Protein AF-A0A8J2EN48-F1 (afdb_monomer)

Structure (mmCIF, N/CA/C/O backbone):
data_AF-A0A8J2EN48-F1
#
_entry.id   AF-A0A8J2EN48-F1
#
loop_
_atom_site.group_PDB
_atom_site.id
_atom_site.type_symbol
_atom_site.label_atom_id
_atom_site.label_alt_id
_atom_site.label_comp_id
_atom_site.label_asym_id
_atom_site.label_entity_id
_atom_site.label_seq_id
_atom_site.pdbx_PDB_ins_code
_atom_site.Cartn_x
_atom_site.Cartn_y
_atom_site.Cartn_z
_atom_site.occupancy
_atom_site.B_iso_or_equiv
_atom_site.auth_seq_id
_atom_site.auth_comp_id
_atom_site.auth_asym_id
_atom_site.auth_atom_id
_atom_site.pdbx_PDB_model_num
ATOM 1 N N . MET A 1 1 ? -4.207 -10.973 44.502 1.00 36.94 1 MET A N 1
ATOM 2 C CA . MET A 1 1 ? -5.127 -11.522 43.480 1.00 36.94 1 MET A CA 1
ATOM 3 C C . MET A 1 1 ? -5.704 -10.345 42.703 1.00 36.94 1 MET A C 1
ATOM 5 O O . MET A 1 1 ? -6.829 -9.938 42.964 1.00 36.94 1 MET A O 1
ATOM 9 N N . GLU A 1 2 ? -4.915 -9.753 41.811 1.00 39.78 2 GLU A N 1
ATOM 10 C CA . GLU A 1 2 ? -5.383 -8.701 40.901 1.00 39.78 2 GLU A CA 1
ATOM 11 C C . GLU A 1 2 ? -6.001 -9.361 39.672 1.00 39.78 2 GLU A C 1
ATOM 13 O O . GLU A 1 2 ? -5.416 -10.272 39.086 1.00 39.78 2 GLU A O 1
ATOM 18 N N . LYS A 1 3 ? -7.229 -8.966 39.335 1.00 47.97 3 LYS A N 1
ATOM 19 C CA . LYS A 1 3 ? -7.925 -9.429 38.137 1.00 47.97 3 LYS A CA 1
ATOM 20 C C . LYS A 1 3 ? -7.952 -8.276 37.146 1.00 47.97 3 LYS A C 1
ATOM 22 O O . LYS A 1 3 ? -8.551 -7.247 37.437 1.00 47.97 3 LYS A O 1
ATOM 27 N N . ASP A 1 4 ? -7.329 -8.493 35.994 1.00 52.00 4 ASP A N 1
ATOM 28 C CA . ASP A 1 4 ? -7.461 -7.676 34.790 1.00 52.00 4 ASP A CA 1
ATOM 29 C C . ASP A 1 4 ? -8.940 -7.512 34.413 1.00 52.00 4 ASP A C 1
ATOM 31 O O . ASP A 1 4 ? -9.641 -8.497 34.153 1.00 52.00 4 ASP A O 1
ATOM 35 N N . VAL A 1 5 ? -9.424 -6.269 34.356 1.00 43.41 5 VAL A N 1
ATOM 36 C CA . VAL A 1 5 ? -10.780 -5.941 33.887 1.00 43.41 5 VAL A CA 1
ATOM 37 C C . VAL A 1 5 ? -10.705 -4.935 32.741 1.00 43.41 5 VAL A C 1
ATOM 39 O O . VAL A 1 5 ? -11.130 -3.790 32.848 1.00 43.41 5 VAL A O 1
ATOM 42 N N . GLY A 1 6 ? -10.192 -5.373 31.593 1.00 44.31 6 GLY A N 1
ATOM 43 C CA . GLY A 1 6 ? -10.392 -4.655 30.336 1.00 44.31 6 GLY A CA 1
ATOM 44 C C . GLY A 1 6 ? -11.801 -4.920 29.804 1.00 44.31 6 GLY A C 1
ATOM 45 O O . GLY A 1 6 ? -12.045 -5.979 29.222 1.00 44.31 6 GLY A O 1
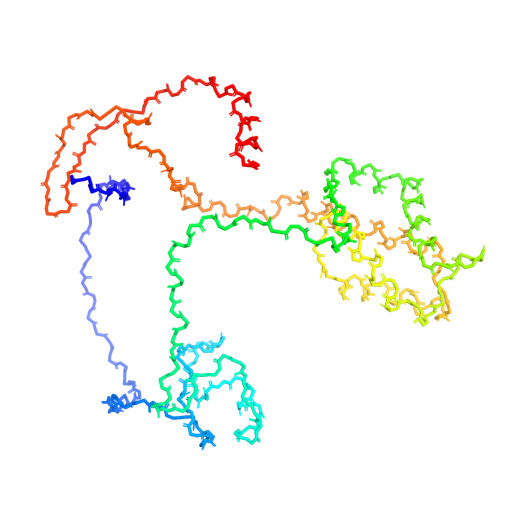ATOM 46 N N . ARG A 1 7 ? -12.758 -3.995 29.989 1.00 50.09 7 ARG A N 1
ATOM 47 C CA . ARG A 1 7 ? -14.089 -4.130 29.369 1.00 50.09 7 ARG A CA 1
ATOM 48 C C . ARG A 1 7 ? -14.697 -2.834 28.834 1.00 50.09 7 ARG A C 1
ATOM 50 O O . ARG A 1 7 ? -14.539 -1.744 29.362 1.00 50.09 7 ARG A O 1
ATOM 57 N N . LEU A 1 8 ? -15.404 -3.060 27.732 1.00 46.19 8 LEU A N 1
ATOM 58 C CA . LEU A 1 8 ? -15.993 -2.156 26.753 1.00 46.19 8 LEU A CA 1
ATOM 59 C C . LEU A 1 8 ? -16.971 -1.131 27.364 1.00 46.19 8 LEU A C 1
ATOM 61 O O . LEU A 1 8 ? -17.988 -1.515 27.941 1.00 46.19 8 LEU A O 1
ATOM 65 N N . ILE A 1 9 ? -16.720 0.164 27.148 1.00 45.28 9 ILE A N 1
ATOM 66 C CA . ILE A 1 9 ? -17.675 1.242 27.449 1.00 45.28 9 ILE A CA 1
ATOM 67 C C . ILE A 1 9 ? -18.751 1.254 26.354 1.00 45.28 9 ILE A C 1
ATOM 69 O O . ILE A 1 9 ? -18.452 1.498 25.184 1.00 45.28 9 ILE A O 1
ATOM 73 N N . ARG A 1 10 ? -20.014 1.003 26.717 1.00 39.19 10 ARG A N 1
ATOM 74 C CA . ARG A 1 10 ? -21.173 1.247 25.842 1.00 39.19 10 ARG A CA 1
ATOM 75 C C . ARG A 1 10 ? -21.902 2.505 26.303 1.00 39.19 10 ARG A C 1
ATOM 77 O O . ARG A 1 10 ? -22.240 2.619 27.478 1.00 39.19 10 ARG A O 1
ATOM 84 N N . ARG A 1 11 ? -22.176 3.421 25.369 1.00 37.78 11 ARG A N 1
ATOM 85 C CA . ARG A 1 11 ? -23.201 4.457 25.560 1.00 37.78 11 ARG A CA 1
ATOM 86 C C . ARG A 1 11 ? -24.566 3.779 25.605 1.00 37.78 11 ARG A C 1
ATOM 88 O O . ARG A 1 11 ? -24.865 2.941 24.758 1.00 37.78 11 ARG A O 1
ATOM 95 N N . VAL A 1 12 ? -25.358 4.137 26.607 1.00 37.94 12 VAL A N 1
ATOM 96 C CA . VAL A 1 12 ? -26.766 3.764 26.711 1.00 37.94 12 VAL A CA 1
ATOM 97 C C . VAL A 1 12 ? -27.557 4.872 26.027 1.00 37.94 12 VAL A C 1
ATOM 99 O O . VAL A 1 12 ? -27.676 5.962 26.579 1.00 37.94 12 VAL A O 1
ATOM 102 N N . ASP A 1 13 ? -28.046 4.606 24.818 1.00 37.84 13 ASP A N 1
ATOM 103 C CA . ASP A 1 13 ? -29.071 5.430 24.183 1.00 37.84 13 ASP A CA 1
ATOM 104 C C . ASP A 1 13 ? -30.442 4.883 24.606 1.00 37.84 13 ASP A C 1
ATOM 106 O O . ASP A 1 13 ? -30.792 3.731 24.342 1.00 37.84 13 ASP A O 1
ATOM 110 N N . SER A 1 14 ? -31.197 5.710 25.323 1.00 42.88 14 SER A N 1
ATOM 111 C CA . SER A 1 14 ? -32.552 5.422 25.788 1.00 42.88 14 SER A CA 1
ATOM 112 C C . SER A 1 14 ? -33.548 5.670 24.653 1.00 42.88 14 SER A C 1
ATOM 114 O O . SER A 1 14 ? -33.832 6.817 24.322 1.00 42.88 14 SER A O 1
ATOM 116 N N . GLY A 1 15 ? -34.096 4.608 24.063 1.00 39.56 15 GLY A N 1
ATOM 117 C CA . GLY A 1 15 ? -35.129 4.717 23.030 1.00 39.56 15 GLY A CA 1
ATOM 118 C C . GLY A 1 15 ? -35.814 3.383 22.760 1.00 39.56 15 GLY A C 1
ATOM 119 O O . GLY A 1 15 ? -35.436 2.662 21.842 1.00 39.56 15 GLY A O 1
ATOM 120 N N . GLY A 1 16 ? -36.793 3.038 23.598 1.00 41.91 16 GLY A N 1
ATOM 121 C CA . GLY A 1 16 ? -37.621 1.845 23.453 1.00 41.91 16 GLY A CA 1
ATOM 122 C C . GLY A 1 16 ? -38.721 2.018 22.404 1.00 41.91 16 GLY A C 1
ATOM 123 O O . GLY A 1 16 ? -39.417 3.030 22.382 1.00 41.91 16 GLY A O 1
ATOM 124 N N . GLY A 1 17 ? -38.905 0.988 21.581 1.00 43.97 17 GLY A N 1
ATOM 125 C CA . GLY A 1 17 ? -40.070 0.797 20.722 1.00 43.97 17 GLY A CA 1
ATOM 126 C C . GLY A 1 17 ? -40.376 -0.704 20.594 1.00 43.97 17 GLY A C 1
ATOM 127 O O . GLY A 1 17 ? -39.436 -1.485 20.431 1.00 43.97 17 GLY A O 1
ATOM 128 N N . PRO A 1 18 ? -41.644 -1.140 20.699 1.00 55.06 18 PRO A N 1
ATOM 129 C CA . PRO A 1 18 ? -42.022 -2.544 20.575 1.00 55.06 18 PRO A CA 1
ATOM 130 C C . PRO A 1 18 ? -42.210 -2.923 19.098 1.00 55.06 18 PRO A C 1
ATOM 132 O O . PRO A 1 18 ? -43.047 -2.345 18.410 1.00 55.06 18 PRO A O 1
ATOM 135 N N . PHE A 1 19 ? -41.460 -3.916 18.613 1.00 41.44 19 PHE A N 1
ATOM 136 C CA . PHE A 1 19 ? -41.696 -4.540 17.307 1.00 41.44 19 PHE A CA 1
ATOM 137 C C . PHE A 1 19 ? -42.272 -5.947 17.494 1.00 41.44 19 PHE A C 1
ATOM 139 O O . PHE A 1 19 ? -41.670 -6.801 18.144 1.00 41.44 19 PHE A O 1
ATOM 146 N N . ALA A 1 20 ? -43.456 -6.159 16.923 1.00 51.38 20 ALA A N 1
ATOM 147 C CA . ALA A 1 20 ? -44.125 -7.449 16.817 1.00 51.38 20 ALA A CA 1
ATOM 148 C C . ALA A 1 20 ? -43.417 -8.366 15.793 1.00 51.38 20 ALA A C 1
ATOM 150 O O . ALA A 1 20 ? -42.841 -7.862 14.825 1.00 51.38 20 ALA A O 1
ATOM 151 N N . PRO A 1 21 ? -43.471 -9.702 15.954 1.00 50.19 21 PRO A N 1
ATOM 152 C CA . PRO A 1 21 ? -42.902 -10.631 14.982 1.00 50.19 21 PRO A CA 1
ATOM 153 C C . PRO A 1 21 ? -43.862 -10.869 13.799 1.00 50.19 21 PRO A C 1
ATOM 155 O O . PRO A 1 21 ? -45.042 -11.140 14.028 1.00 50.19 21 PRO A O 1
ATOM 158 N N . PRO A 1 22 ? -43.392 -10.848 12.537 1.00 52.31 22 PRO A N 1
ATOM 159 C CA . PRO A 1 22 ? -44.163 -11.376 11.422 1.00 52.31 22 PRO A CA 1
ATOM 160 C C . PRO A 1 22 ? -44.021 -12.900 11.341 1.00 52.31 22 PRO A C 1
ATOM 162 O O . PRO A 1 22 ? -42.927 -13.466 11.376 1.00 52.31 22 PRO A O 1
ATOM 165 N N . SER A 1 23 ? -45.167 -13.560 11.224 1.00 48.28 23 SER A N 1
ATOM 166 C CA . SER A 1 23 ? -45.302 -14.986 10.961 1.00 48.28 23 SER A CA 1
ATOM 167 C C . SER A 1 23 ? -45.034 -15.318 9.488 1.00 48.28 23 SER A C 1
ATOM 169 O O . SER A 1 23 ? -45.576 -14.670 8.602 1.00 48.28 23 SER A O 1
ATOM 171 N N . GLY A 1 24 ? -44.284 -16.402 9.261 1.00 44.75 24 GLY A N 1
ATOM 172 C CA . GLY A 1 24 ? -44.482 -17.338 8.147 1.00 44.75 24 GLY A CA 1
ATOM 173 C C . GLY A 1 24 ? -43.875 -16.997 6.781 1.00 44.75 24 GLY A C 1
ATOM 174 O O . GLY A 1 24 ? -44.430 -16.216 6.023 1.00 44.75 24 GLY A O 1
ATOM 175 N N . SER A 1 25 ? -42.837 -17.742 6.384 1.00 38.22 25 SER A N 1
ATOM 176 C CA . SER A 1 25 ? -42.820 -18.390 5.062 1.00 38.22 25 SER A CA 1
ATOM 177 C C . SER A 1 25 ? -41.866 -19.588 5.078 1.00 38.22 25 SER A C 1
ATOM 179 O O . SER A 1 25 ? -40.705 -19.486 5.470 1.00 38.22 25 SER A O 1
ATOM 181 N N . THR A 1 26 ? -42.407 -20.749 4.725 1.00 41.47 26 THR A N 1
ATOM 182 C CA . THR A 1 26 ? -41.743 -22.051 4.763 1.00 41.47 26 THR A CA 1
ATOM 183 C C . THR A 1 26 ? -41.121 -22.313 3.396 1.00 41.47 26 THR A C 1
ATOM 185 O O . THR A 1 26 ? -41.812 -22.735 2.473 1.00 41.47 26 THR A O 1
ATOM 188 N N . THR A 1 27 ? -39.824 -22.057 3.244 1.00 36.91 27 THR A N 1
ATOM 189 C CA . THR A 1 27 ? -39.052 -22.478 2.067 1.00 36.91 27 THR A CA 1
ATOM 190 C C . THR A 1 27 ? -38.364 -23.803 2.374 1.00 36.91 27 THR A C 1
ATOM 192 O O . THR A 1 27 ? -37.494 -23.898 3.237 1.00 36.91 27 THR A O 1
ATOM 195 N N . THR A 1 28 ? -38.784 -24.848 1.668 1.00 44.94 28 THR A N 1
ATOM 196 C CA . THR A 1 28 ? -38.188 -26.187 1.660 1.00 44.94 28 THR A CA 1
ATOM 197 C C . THR A 1 28 ? -36.738 -26.126 1.176 1.00 44.94 28 THR A C 1
ATOM 199 O O . THR A 1 28 ? -36.482 -25.971 -0.018 1.00 44.94 28 THR A O 1
ATOM 202 N N . GLY A 1 29 ? -35.793 -26.220 2.113 1.00 35.72 29 GLY A N 1
ATOM 203 C CA . GLY A 1 29 ? -34.363 -26.360 1.840 1.00 35.72 29 GLY A CA 1
ATOM 204 C C . GLY A 1 29 ? -33.951 -27.821 1.599 1.00 35.72 29 GLY A C 1
ATOM 205 O O . GLY A 1 29 ? -34.616 -28.734 2.095 1.00 35.72 29 GLY A O 1
ATOM 206 N N . PRO A 1 30 ? -32.861 -28.057 0.844 1.00 44.50 30 PRO A N 1
ATOM 207 C CA . PRO A 1 30 ? -32.356 -29.393 0.560 1.00 44.50 30 PRO A CA 1
ATOM 208 C C . PRO A 1 30 ? -31.819 -30.052 1.833 1.00 44.50 30 PRO A C 1
ATOM 210 O O . PRO A 1 30 ? -31.191 -29.423 2.681 1.00 44.50 30 PRO A O 1
ATOM 213 N N . SER A 1 31 ? -32.111 -31.340 1.946 1.00 41.34 31 SER A N 1
ATOM 214 C CA . SER A 1 31 ? -31.914 -32.200 3.102 1.00 41.34 31 SER A CA 1
ATOM 215 C C . SER A 1 31 ? -30.484 -32.175 3.655 1.00 41.34 31 SER A C 1
ATOM 217 O O . SER A 1 31 ? -29.580 -32.818 3.123 1.00 41.34 31 SER A O 1
ATOM 219 N N . SER A 1 32 ? -30.309 -31.499 4.791 1.00 45.19 32 SER A N 1
ATOM 220 C CA . SER A 1 32 ? -29.182 -31.651 5.718 1.00 45.19 32 SER A CA 1
ATOM 221 C C . SER A 1 32 ? -29.262 -33.023 6.401 1.00 45.19 32 SER A C 1
ATOM 223 O O . SER A 1 32 ? -29.673 -33.148 7.554 1.00 45.19 32 SER A O 1
ATOM 225 N N . GLY A 1 33 ? -28.954 -34.079 5.650 1.00 41.84 33 GLY A N 1
ATOM 226 C CA . GLY A 1 33 ? -28.916 -35.449 6.146 1.00 41.84 33 GLY A CA 1
ATOM 227 C C . GLY A 1 33 ? -27.654 -35.717 6.964 1.00 41.84 33 GLY A C 1
ATOM 228 O O . GLY A 1 33 ? -26.550 -35.576 6.454 1.00 41.84 33 GLY A O 1
ATOM 229 N N . GLY A 1 34 ? -27.844 -36.149 8.212 1.00 43.78 34 GLY A N 1
ATOM 230 C CA . GLY A 1 34 ? -26.891 -36.973 8.958 1.00 43.78 34 GLY A CA 1
ATOM 231 C C . GLY A 1 34 ? -25.626 -36.268 9.441 1.00 43.78 34 GLY A C 1
ATOM 232 O O . GLY A 1 34 ? -24.614 -36.226 8.752 1.00 43.78 34 GLY A O 1
ATOM 233 N N . SER A 1 35 ? -25.649 -35.805 10.691 1.00 46.62 35 SER A N 1
ATOM 234 C CA . SER A 1 35 ? -24.459 -35.386 11.434 1.00 46.62 35 SER A CA 1
ATOM 235 C C . SER A 1 35 ? -23.590 -36.611 11.761 1.00 46.62 35 SER A C 1
ATOM 237 O O . SER A 1 35 ? -23.626 -37.148 12.864 1.00 46.62 35 SER A O 1
ATOM 239 N N . SER A 1 36 ? -22.838 -37.113 10.781 1.00 49.78 36 SER A N 1
ATOM 240 C CA . SER A 1 36 ? -21.740 -38.038 11.042 1.00 49.78 36 SER A CA 1
ATOM 241 C C . SER A 1 36 ? -20.569 -37.215 11.574 1.00 49.78 36 SER A C 1
ATOM 243 O O . SER A 1 36 ? -19.836 -36.603 10.800 1.00 49.78 36 SER A O 1
ATOM 245 N N . THR A 1 37 ? -20.390 -37.185 12.893 1.00 72.81 37 THR A N 1
ATOM 246 C CA . THR A 1 37 ? -19.283 -36.521 13.616 1.00 72.81 37 THR A CA 1
ATOM 247 C C . THR A 1 37 ? -17.921 -37.203 13.411 1.00 72.81 37 THR A C 1
ATOM 249 O O . THR A 1 37 ? -17.026 -37.106 14.248 1.00 72.81 37 THR A O 1
ATOM 252 N N . GLY A 1 38 ? -17.748 -37.902 12.289 1.00 82.88 38 GLY A N 1
ATOM 253 C CA . GLY A 1 38 ? -16.466 -38.438 11.866 1.00 82.88 38 GLY A CA 1
ATOM 254 C C . GLY A 1 38 ? -15.650 -37.376 11.121 1.00 82.88 38 GLY A C 1
ATOM 255 O O . GLY A 1 38 ? -16.226 -36.542 10.418 1.00 82.88 38 GLY A O 1
ATOM 256 N N . PRO A 1 39 ? -14.311 -37.391 11.238 1.00 87.06 39 PRO A N 1
ATOM 257 C CA . PRO A 1 39 ? -13.455 -36.544 10.419 1.00 87.06 39 PRO A CA 1
ATOM 258 C C . PRO A 1 39 ? -13.670 -36.857 8.931 1.00 87.06 39 PRO A C 1
ATOM 260 O O . PRO A 1 39 ? -13.484 -37.990 8.488 1.00 87.06 39 PRO A O 1
ATOM 263 N N . VAL A 1 40 ? -14.068 -35.843 8.158 1.00 93.81 40 VAL A N 1
ATOM 264 C CA . VAL A 1 40 ? -14.279 -35.962 6.709 1.00 93.81 40 VAL A CA 1
ATOM 265 C C . VAL A 1 40 ? -12.922 -36.132 6.024 1.00 93.81 40 VAL A C 1
ATOM 267 O O . VAL A 1 40 ? -12.015 -35.313 6.194 1.00 93.81 40 VAL A O 1
ATOM 270 N N . LEU A 1 41 ? -12.766 -37.213 5.260 1.00 95.69 41 LEU A N 1
ATOM 271 C CA . LEU A 1 41 ? -11.548 -37.506 4.503 1.00 95.69 41 LEU A CA 1
ATOM 272 C C . LEU A 1 41 ? -11.537 -36.777 3.160 1.00 95.69 41 LEU A C 1
ATOM 274 O O . LEU A 1 41 ? -12.584 -36.471 2.591 1.00 95.69 41 LEU A O 1
ATOM 278 N N . CYS A 1 42 ? -10.335 -36.501 2.653 1.00 97.25 42 CYS A N 1
ATOM 279 C CA . CYS A 1 42 ? -10.135 -35.863 1.357 1.00 97.25 42 CYS A CA 1
ATOM 280 C C . CYS A 1 42 ? -10.903 -36.599 0.248 1.00 97.25 42 CYS A C 1
ATOM 282 O O . CYS A 1 42 ? -10.731 -37.805 0.068 1.00 97.25 42 CYS A O 1
ATOM 284 N N . LYS A 1 43 ? -11.673 -35.856 -0.554 1.00 97.75 43 LYS A N 1
ATOM 285 C CA . LYS A 1 43 ? -12.468 -36.369 -1.682 1.00 97.75 43 LYS A CA 1
ATOM 286 C C . LYS A 1 43 ? -11.658 -37.145 -2.724 1.00 97.75 43 LYS A C 1
ATOM 288 O O . LYS A 1 43 ? -12.208 -38.003 -3.404 1.00 97.75 43 LYS A O 1
ATOM 293 N N . TRP A 1 44 ? -10.360 -36.864 -2.845 1.00 97.50 44 TRP A N 1
ATOM 294 C CA . TRP A 1 44 ? -9.452 -37.585 -3.745 1.00 97.50 44 TRP A CA 1
ATOM 295 C C . TRP A 1 44 ? -8.859 -38.865 -3.141 1.00 97.50 44 TRP A C 1
ATOM 297 O O . TRP A 1 44 ? -8.052 -39.520 -3.789 1.00 97.50 44 TRP A O 1
ATOM 307 N N . GLY A 1 45 ? -9.213 -39.224 -1.904 1.00 95.88 45 GLY A N 1
ATOM 308 C CA . GLY A 1 45 ? -8.800 -40.492 -1.302 1.00 95.88 45 GLY A CA 1
ATOM 309 C C . GLY A 1 45 ? -7.324 -40.575 -0.898 1.00 95.88 45 GLY A C 1
ATOM 310 O O . GLY A 1 45 ? -6.826 -41.669 -0.671 1.00 95.88 45 GLY A O 1
ATOM 311 N N . CYS A 1 46 ? -6.613 -39.452 -0.739 1.00 96.00 46 CYS A N 1
ATOM 312 C CA . CYS A 1 46 ? -5.205 -39.440 -0.301 1.00 96.00 46 CYS A CA 1
ATOM 313 C C . CYS A 1 46 ? -4.991 -39.812 1.185 1.00 96.00 46 CYS A C 1
ATOM 315 O O . CYS A 1 46 ? -3.897 -39.643 1.722 1.00 96.00 46 CYS A O 1
ATOM 317 N N .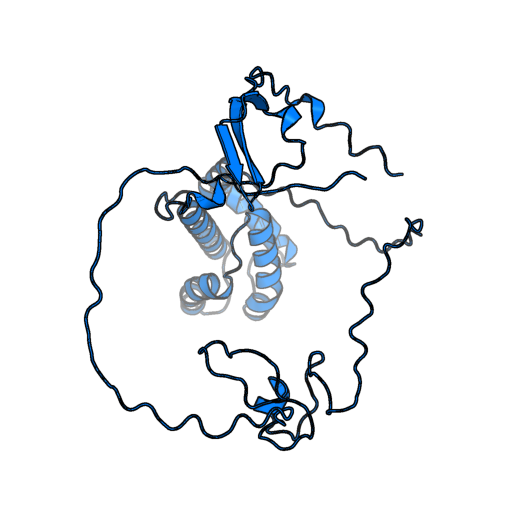 GLY A 1 47 ? -6.046 -40.230 1.890 1.00 94.31 47 GLY A N 1
ATOM 318 C CA . GLY A 1 47 ? -6.000 -40.631 3.298 1.00 94.31 47 GLY A CA 1
ATOM 319 C C . GLY A 1 47 ? -5.863 -39.492 4.316 1.00 94.31 47 GLY A C 1
ATOM 320 O O . GLY A 1 47 ? -5.834 -39.772 5.505 1.00 94.31 47 GLY A O 1
ATOM 321 N N . HIS A 1 48 ? -5.798 -38.223 3.898 1.00 95.44 48 HIS A N 1
ATOM 322 C CA . HIS A 1 48 ? -5.682 -37.067 4.800 1.00 95.44 48 HIS A CA 1
ATOM 323 C C . HIS A 1 48 ? -7.046 -36.459 5.160 1.00 95.44 48 HIS A C 1
ATOM 325 O O . HIS A 1 48 ? -7.991 -36.544 4.369 1.00 95.44 48 HIS A O 1
ATOM 331 N N . GLN A 1 49 ? -7.144 -35.807 6.325 1.00 96.19 49 GLN A N 1
ATOM 332 C CA . GLN A 1 49 ? -8.358 -35.074 6.716 1.00 96.19 49 GLN A CA 1
ATOM 333 C C . GLN A 1 49 ? -8.553 -33.816 5.855 1.00 96.19 49 GLN A C 1
ATOM 335 O O . GLN A 1 49 ? -7.585 -33.164 5.455 1.00 96.19 49 GLN A O 1
ATOM 340 N N . VAL A 1 50 ? -9.807 -33.473 5.557 1.00 96.56 50 VAL A N 1
ATOM 341 C CA . VAL A 1 50 ? -10.162 -32.228 4.860 1.00 96.56 50 VAL A CA 1
ATOM 342 C C . VAL A 1 50 ? -9.781 -31.015 5.713 1.00 96.56 50 VAL A C 1
ATOM 344 O O . VAL A 1 50 ? -9.954 -31.021 6.931 1.00 96.56 50 VAL A O 1
ATOM 347 N N . GLN A 1 51 ? -9.261 -29.964 5.074 1.00 93.94 51 GLN A N 1
ATOM 348 C CA . GLN A 1 51 ? -8.878 -28.739 5.773 1.00 93.94 51 GLN A CA 1
ATOM 349 C C . GLN A 1 51 ? -10.119 -28.052 6.382 1.00 93.94 51 GLN A C 1
ATOM 351 O O . GLN A 1 51 ? -11.114 -27.870 5.678 1.00 93.94 51 GLN A O 1
ATOM 356 N N . PRO A 1 52 ? -10.091 -27.627 7.660 1.00 92.69 52 PRO A N 1
ATOM 357 C CA . PRO A 1 52 ? -11.224 -26.925 8.247 1.00 92.69 52 PRO A CA 1
ATOM 358 C C . PRO A 1 52 ? -11.415 -25.537 7.616 1.00 92.69 52 PRO A C 1
ATOM 360 O O . PRO A 1 52 ? -10.453 -24.864 7.240 1.00 92.69 52 PRO A O 1
ATOM 363 N N . GLY A 1 53 ? -12.669 -25.084 7.554 1.00 92.56 53 GLY A N 1
ATOM 364 C CA . GLY A 1 53 ? -13.039 -23.738 7.114 1.00 92.56 53 GLY A CA 1
ATOM 365 C C . GLY A 1 53 ? -13.705 -23.678 5.739 1.00 92.56 53 GLY A C 1
ATOM 366 O O . GLY A 1 53 ? -14.219 -24.670 5.221 1.00 92.56 53 GLY A O 1
ATOM 367 N N . LEU A 1 54 ? -13.725 -22.471 5.172 1.00 93.75 54 LEU A N 1
ATOM 368 C CA . LEU A 1 54 ? -14.375 -22.146 3.904 1.00 93.75 54 LEU A CA 1
ATOM 369 C C . LEU A 1 54 ? -13.336 -21.659 2.882 1.00 93.75 54 LEU A C 1
ATOM 371 O O . LEU A 1 54 ? -12.352 -20.997 3.220 1.00 93.75 54 LEU A O 1
ATOM 375 N N . THR A 1 55 ? -13.568 -21.979 1.616 1.00 90.38 55 THR A N 1
ATOM 376 C CA . THR A 1 55 ? -12.844 -21.448 0.458 1.00 90.38 55 THR A CA 1
ATOM 377 C C . THR A 1 55 ? -13.119 -19.951 0.278 1.00 90.38 55 THR A C 1
ATOM 379 O O . THR A 1 55 ? -14.041 -19.391 0.870 1.00 90.38 55 THR A O 1
ATOM 382 N N . ARG A 1 56 ? -12.369 -19.288 -0.617 1.00 92.12 56 ARG A N 1
ATOM 383 C CA . ARG A 1 56 ? -12.590 -17.871 -0.977 1.00 92.12 56 ARG A CA 1
ATOM 384 C C . ARG A 1 56 ? -14.020 -17.584 -1.469 1.00 92.12 56 ARG A C 1
ATOM 386 O O . ARG A 1 56 ? -14.485 -16.461 -1.330 1.00 92.12 56 ARG A O 1
ATOM 393 N N . ASN A 1 57 ? -14.707 -18.599 -1.995 1.00 93.06 57 ASN A N 1
ATOM 394 C CA . ASN A 1 57 ? -16.086 -18.512 -2.480 1.00 93.06 57 ASN A CA 1
ATOM 395 C C . ASN A 1 57 ? -17.123 -18.937 -1.422 1.00 93.06 57 ASN A C 1
ATOM 397 O O . ASN A 1 57 ? -18.264 -19.205 -1.779 1.00 93.06 57 ASN A O 1
ATOM 401 N N . LEU A 1 58 ? -16.737 -19.032 -0.142 1.00 93.62 58 LEU A N 1
ATOM 402 C CA . LEU A 1 58 ? -17.601 -19.420 0.983 1.00 93.62 58 LEU A CA 1
ATOM 403 C C . LEU A 1 58 ? -18.164 -20.852 0.915 1.00 93.62 58 LEU A C 1
ATOM 405 O O . LEU A 1 58 ? -19.144 -21.163 1.583 1.00 93.62 58 LEU A O 1
ATOM 409 N N . ASN A 1 59 ? -17.516 -21.748 0.168 1.00 94.19 59 ASN A N 1
ATOM 410 C CA . ASN A 1 59 ? -17.840 -23.180 0.167 1.00 94.19 59 ASN A CA 1
ATOM 411 C C . ASN A 1 59 ? -16.912 -23.940 1.116 1.00 94.19 59 ASN A C 1
ATOM 413 O O . ASN A 1 59 ? -15.726 -23.617 1.162 1.00 94.19 59 ASN A O 1
ATOM 417 N N . ALA A 1 60 ? -17.406 -24.958 1.823 1.00 95.00 60 ALA A N 1
ATOM 418 C CA . ALA A 1 60 ? -16.557 -25.844 2.624 1.00 95.00 60 ALA A CA 1
ATOM 419 C C . ALA A 1 60 ? -15.491 -26.527 1.750 1.00 95.00 60 ALA A C 1
ATOM 421 O O . ALA A 1 60 ? -15.742 -26.827 0.580 1.00 95.00 60 ALA A O 1
ATOM 422 N N . TYR A 1 61 ? -14.298 -26.755 2.302 1.00 95.56 61 TYR A N 1
ATOM 423 C CA . TYR A 1 61 ? -13.282 -27.544 1.607 1.00 95.56 61 TYR A CA 1
ATOM 424 C C . TYR A 1 61 ? -13.749 -28.996 1.447 1.00 95.56 61 TYR A C 1
ATOM 426 O O . TYR A 1 61 ? -14.431 -29.538 2.310 1.00 95.56 61 TYR A O 1
ATOM 434 N N . ASP A 1 62 ? -13.356 -29.630 0.344 1.00 97.38 62 ASP A N 1
ATOM 435 C CA . ASP A 1 62 ? -13.547 -31.062 0.076 1.00 97.38 62 ASP A CA 1
ATOM 436 C C . ASP A 1 62 ? -12.203 -31.809 -0.054 1.00 97.38 62 ASP A C 1
ATOM 438 O O . ASP A 1 62 ? -12.160 -33.019 -0.274 1.00 97.38 62 ASP A O 1
ATOM 442 N N . THR A 1 63 ? -11.080 -31.102 0.112 1.00 97.31 63 THR A N 1
ATOM 443 C CA . THR A 1 63 ? -9.716 -31.633 -0.013 1.00 97.31 63 THR A CA 1
ATOM 444 C C . THR A 1 63 ? -8.841 -31.257 1.185 1.00 97.31 63 THR A C 1
ATOM 446 O O . THR A 1 63 ? -9.132 -30.317 1.923 1.00 97.31 63 THR A O 1
ATOM 449 N N . CYS A 1 64 ? -7.762 -32.011 1.411 1.00 97.06 64 CYS A N 1
ATOM 450 C CA . CYS A 1 64 ? -6.863 -31.808 2.556 1.00 97.06 64 CYS A CA 1
ATOM 451 C C . CYS A 1 64 ? -5.904 -30.611 2.417 1.00 97.06 64 CYS A C 1
ATOM 453 O O . CYS A 1 64 ? -5.386 -30.128 3.417 1.00 97.06 64 CYS A O 1
ATOM 455 N N . CYS A 1 65 ? -5.593 -30.177 1.191 1.00 96.31 65 CYS A N 1
ATOM 456 C CA . CYS A 1 65 ? -4.754 -29.010 0.895 1.00 96.31 65 CYS A CA 1
ATOM 457 C C . CYS A 1 65 ? -4.902 -28.597 -0.580 1.00 96.31 65 CYS A C 1
ATOM 459 O O . CYS A 1 65 ? -5.404 -29.366 -1.408 1.00 96.31 65 CYS A O 1
ATOM 461 N N . LYS A 1 66 ? -4.418 -27.397 -0.930 1.00 95.06 66 LYS A N 1
ATOM 462 C CA . LYS A 1 66 ? -4.532 -26.834 -2.284 1.00 95.06 66 LYS A CA 1
ATOM 463 C C . LYS A 1 66 ? -3.793 -27.684 -3.315 1.00 95.06 66 LYS A C 1
ATOM 465 O O . LYS A 1 66 ? -4.347 -27.972 -4.376 1.00 95.06 66 LYS A O 1
ATOM 470 N N . LYS A 1 67 ? -2.568 -28.117 -3.006 1.00 96.62 67 LYS A N 1
ATOM 471 C CA . LYS A 1 67 ? -1.761 -28.935 -3.922 1.00 96.62 67 LYS A CA 1
ATOM 472 C C . LYS A 1 67 ? -2.395 -30.294 -4.208 1.00 96.62 67 LYS A C 1
ATOM 474 O O . LYS A 1 67 ? -2.435 -30.689 -5.367 1.00 96.62 67 LYS A O 1
ATOM 479 N N . CYS A 1 68 ? -2.981 -30.947 -3.203 1.00 97.19 68 CYS A N 1
ATOM 480 C CA . CYS A 1 68 ? -3.748 -32.185 -3.385 1.00 97.19 68 CYS A CA 1
ATOM 481 C C . CYS A 1 68 ? -4.987 -31.969 -4.270 1.00 97.19 68 CYS A C 1
ATOM 483 O O . CYS A 1 68 ? -5.278 -32.797 -5.130 1.00 97.19 68 CYS A O 1
ATOM 485 N N . GLY A 1 69 ? -5.682 -30.835 -4.117 1.00 95.69 69 GLY A N 1
ATOM 486 C CA . GLY A 1 69 ? -6.792 -30.463 -4.997 1.00 95.69 69 GLY A CA 1
ATOM 487 C C . GLY A 1 69 ? -6.379 -30.299 -6.465 1.00 95.69 69 GLY A C 1
ATOM 488 O O . GLY A 1 69 ? -7.117 -30.717 -7.353 1.00 95.69 69 GLY A O 1
ATOM 489 N N . ILE A 1 70 ? -5.185 -29.753 -6.722 1.00 95.31 70 ILE A N 1
ATOM 490 C CA . ILE A 1 70 ? -4.634 -29.571 -8.077 1.00 95.31 70 ILE A CA 1
ATOM 491 C C . ILE A 1 70 ? -4.176 -30.908 -8.677 1.00 95.31 70 ILE A C 1
ATOM 493 O O . ILE A 1 70 ? -4.466 -31.195 -9.836 1.00 95.31 70 ILE A O 1
ATOM 497 N N . THR A 1 71 ? -3.477 -31.736 -7.897 1.00 96.69 71 THR A N 1
ATOM 498 C CA . THR A 1 71 ? -2.898 -33.013 -8.358 1.00 96.69 71 THR A CA 1
ATOM 499 C C . THR A 1 71 ? -3.853 -34.199 -8.231 1.00 96.69 71 THR A C 1
ATOM 501 O O . THR A 1 71 ? -3.474 -35.325 -8.547 1.00 96.69 71 THR A O 1
ATOM 504 N N . LYS A 1 72 ? -5.083 -33.963 -7.758 1.00 96.50 72 LYS A N 1
ATOM 505 C CA . LYS A 1 72 ? -6.121 -34.979 -7.525 1.00 96.50 72 LYS A CA 1
ATOM 506 C C . LYS A 1 72 ? -5.627 -36.144 -6.657 1.00 96.50 72 LYS A C 1
ATOM 508 O O . LYS A 1 72 ? -5.887 -37.305 -6.953 1.00 96.50 72 LYS A O 1
ATOM 513 N N . GLY A 1 73 ? -4.878 -35.824 -5.601 1.00 94.31 73 GLY A N 1
ATOM 514 C CA . GLY A 1 73 ? -4.350 -36.804 -4.645 1.00 94.31 73 GLY A CA 1
ATOM 515 C C . GLY A 1 73 ? -3.100 -37.573 -5.087 1.00 94.31 73 GLY A C 1
ATOM 516 O O . GLY A 1 73 ? -2.590 -38.354 -4.292 1.00 94.31 73 GLY A O 1
ATOM 517 N N . GLN A 1 74 ? -2.577 -37.350 -6.300 1.00 92.94 74 GLN A N 1
ATOM 518 C CA . GLN A 1 74 ? -1.383 -38.054 -6.802 1.00 92.94 74 GLN A CA 1
ATOM 519 C C . GLN A 1 74 ? -0.060 -37.325 -6.514 1.00 92.94 74 GLN A C 1
ATOM 521 O O . GLN A 1 74 ? 1.011 -37.914 -6.633 1.00 92.94 74 GLN A O 1
ATOM 526 N N . GLY A 1 75 ? -0.109 -36.040 -6.153 1.00 80.44 75 GLY A N 1
ATOM 527 C CA . GLY A 1 75 ? 1.079 -35.242 -5.844 1.00 80.44 75 GLY A CA 1
ATOM 528 C C . GLY A 1 75 ? 1.251 -35.005 -4.349 1.00 80.44 75 GLY A C 1
ATOM 529 O O . GLY A 1 75 ? 0.271 -34.947 -3.612 1.00 80.44 75 GLY A O 1
ATOM 530 N N . GLY A 1 76 ? 2.500 -34.817 -3.911 1.00 92.62 76 GLY A N 1
ATOM 531 C CA . GLY A 1 76 ? 2.821 -34.500 -2.516 1.00 92.62 76 GLY A CA 1
ATOM 532 C C . GLY A 1 76 ? 2.052 -33.289 -1.967 1.00 92.62 76 GLY A C 1
ATOM 533 O O . GLY A 1 76 ? 1.530 -32.465 -2.717 1.00 92.62 76 GLY A O 1
ATOM 534 N N . HIS A 1 77 ? 2.008 -33.169 -0.644 1.00 96.56 77 HIS A N 1
ATOM 535 C CA . HIS A 1 77 ? 1.147 -32.222 0.065 1.00 96.56 77 HIS A CA 1
ATOM 536 C C . HIS A 1 77 ? 1.815 -30.856 0.298 1.00 96.56 77 HIS A C 1
ATOM 538 O O . HIS A 1 77 ? 3.035 -30.720 0.206 1.00 96.56 77 HIS A O 1
ATOM 544 N N . ASP A 1 78 ? 1.005 -29.831 0.581 1.00 95.12 78 ASP A N 1
ATOM 545 C CA . ASP A 1 78 ? 1.506 -28.546 1.081 1.00 95.12 78 ASP A CA 1
ATOM 546 C C . ASP A 1 78 ? 2.049 -28.701 2.518 1.00 95.12 78 ASP A C 1
ATOM 548 O O . ASP A 1 78 ? 1.515 -29.525 3.265 1.00 95.12 78 ASP A O 1
ATOM 552 N N . PRO A 1 79 ? 3.034 -27.887 2.958 1.00 94.88 79 PRO A N 1
ATOM 553 C CA . PRO A 1 79 ? 3.583 -27.943 4.322 1.00 94.88 79 PRO A CA 1
ATOM 554 C C . PRO A 1 79 ? 2.546 -27.759 5.439 1.00 94.88 79 PRO A C 1
ATOM 556 O O . PRO A 1 79 ? 2.780 -28.160 6.570 1.00 94.88 79 PRO A O 1
ATOM 559 N N . ASN A 1 80 ? 1.399 -27.152 5.117 1.00 90.81 80 ASN A N 1
ATOM 560 C CA . ASN A 1 80 ? 0.298 -26.904 6.046 1.00 90.81 80 ASN A CA 1
ATOM 561 C C . ASN A 1 80 ? -0.848 -27.929 5.916 1.00 90.81 80 ASN A C 1
ATOM 563 O O . ASN A 1 80 ? -1.992 -27.640 6.263 1.00 90.81 80 ASN A O 1
ATOM 567 N N . CYS A 1 81 ? -0.594 -29.098 5.323 1.00 95.06 81 CYS A N 1
ATOM 568 C CA . CYS A 1 81 ? -1.593 -30.158 5.241 1.00 95.06 81 CYS A CA 1
ATOM 569 C C . CYS A 1 81 ? -1.773 -30.813 6.624 1.00 95.06 81 CYS A C 1
ATOM 571 O O . CYS A 1 81 ? -0.770 -31.161 7.244 1.00 95.06 81 CYS A O 1
ATOM 573 N N . PRO A 1 82 ? -3.013 -31.034 7.105 1.00 91.38 82 PRO A N 1
ATOM 574 C CA . PRO A 1 82 ? -3.266 -31.526 8.464 1.00 91.38 82 PRO A CA 1
ATOM 575 C C . PRO A 1 82 ? -2.769 -32.957 8.737 1.00 91.38 82 PRO A C 1
ATOM 577 O O . PRO A 1 82 ? -2.773 -33.387 9.884 1.00 91.38 82 PRO A O 1
ATOM 580 N N . GLY A 1 83 ? -2.335 -33.696 7.712 1.00 92.06 83 GLY A N 1
ATOM 581 C CA . GLY A 1 83 ? -1.873 -35.077 7.856 1.00 92.06 83 GLY A CA 1
ATOM 582 C C . GLY A 1 83 ? -3.001 -36.123 7.804 1.00 92.06 83 GLY A C 1
ATOM 583 O O . GLY A 1 83 ? -4.189 -35.780 7.710 1.00 92.06 83 GLY A O 1
ATOM 584 N N . PRO A 1 84 ? -2.643 -37.418 7.804 1.00 91.00 84 PRO A N 1
ATOM 585 C CA . PRO A 1 84 ? -3.596 -38.512 7.935 1.00 91.00 84 PRO A CA 1
ATOM 586 C C . PRO A 1 84 ? -4.219 -38.545 9.343 1.00 91.00 84 PRO A C 1
ATOM 588 O O . PRO A 1 84 ? -3.563 -38.189 10.325 1.00 91.00 84 PRO A O 1
ATOM 591 N N . PRO A 1 85 ? -5.493 -38.965 9.472 1.00 87.56 85 PRO A N 1
ATOM 592 C CA . PRO A 1 85 ? -6.168 -39.066 10.760 1.00 87.56 85 PRO A CA 1
ATOM 593 C C . PRO A 1 85 ? -5.393 -40.026 11.673 1.00 87.56 85 PRO A C 1
ATOM 595 O O . PRO A 1 85 ? -5.149 -41.172 11.312 1.00 87.56 85 PRO A O 1
ATOM 598 N N . GLY A 1 86 ? -4.994 -39.555 12.854 1.00 81.56 86 GLY A N 1
ATOM 599 C CA . GLY A 1 86 ? -4.211 -40.347 13.812 1.00 81.56 86 GLY A CA 1
ATOM 600 C C . GLY A 1 86 ? -2.703 -40.096 13.763 1.00 81.56 86 GLY A C 1
ATOM 601 O O . GLY A 1 86 ? -2.015 -40.417 14.731 1.00 81.56 86 GLY A O 1
ATOM 602 N N . SER A 1 87 ? -2.188 -39.413 12.734 1.00 71.06 87 SER A N 1
ATOM 603 C CA . SER A 1 87 ? -0.932 -38.682 12.888 1.00 71.06 87 SER A CA 1
ATOM 604 C C . SER A 1 87 ? -1.244 -37.455 13.726 1.00 71.06 87 SER A C 1
ATOM 606 O O . SER A 1 87 ? -1.634 -36.416 13.203 1.00 71.06 87 SER A O 1
ATOM 608 N N . ALA A 1 88 ? -1.138 -37.599 15.046 1.00 56.00 88 ALA A N 1
ATOM 609 C CA . ALA A 1 88 ? -1.106 -36.472 15.960 1.00 56.00 88 ALA A CA 1
ATOM 610 C C . ALA A 1 88 ? 0.109 -35.614 15.589 1.00 56.00 88 ALA A C 1
ATOM 612 O O . ALA A 1 88 ? 1.201 -35.776 16.132 1.00 56.00 88 ALA A O 1
ATOM 613 N N . VAL A 1 89 ? -0.075 -34.729 14.610 1.00 53.72 89 VAL A N 1
ATOM 614 C CA . VAL A 1 89 ? 0.797 -33.590 14.403 1.00 53.72 89 VAL A CA 1
ATOM 615 C C . VAL A 1 89 ? 0.684 -32.834 15.709 1.00 53.72 89 VAL A C 1
ATOM 617 O O . VAL A 1 89 ? -0.359 -32.260 16.023 1.00 53.72 89 VAL A O 1
ATOM 620 N N . GLN A 1 90 ? 1.731 -32.946 16.523 1.00 48.69 90 GLN A N 1
ATOM 621 C CA . GLN A 1 90 ? 1.949 -32.058 17.642 1.00 48.69 90 GLN A CA 1
ATOM 622 C C . GLN A 1 90 ? 1.811 -30.661 17.050 1.00 48.69 90 GLN A C 1
ATOM 624 O O . GLN A 1 90 ? 2.688 -30.217 16.308 1.00 48.69 90 GLN A O 1
ATOM 629 N N . SER A 1 91 ? 0.682 -29.992 17.314 1.00 50.75 91 SER A N 1
ATOM 630 C CA . SER A 1 91 ? 0.623 -28.538 17.227 1.00 50.75 91 SER A CA 1
ATOM 631 C C . SER A 1 91 ? 1.934 -28.065 17.837 1.00 50.75 91 SER A C 1
ATOM 633 O O . SER A 1 91 ? 2.204 -28.507 18.961 1.00 50.75 91 SER A O 1
ATOM 635 N N . PRO A 1 92 ? 2.785 -27.303 17.123 1.00 51.62 92 PRO A N 1
ATOM 636 C CA . PRO A 1 92 ? 4.056 -26.884 17.685 1.00 51.62 92 PRO A CA 1
ATOM 637 C C . PRO A 1 92 ? 3.724 -26.282 19.039 1.00 51.62 92 PRO A C 1
ATOM 639 O O . PRO A 1 92 ? 2.918 -25.348 19.117 1.00 51.62 92 PRO A O 1
ATOM 642 N N . ALA A 1 93 ? 4.208 -26.941 20.098 1.00 40.47 93 ALA A N 1
ATOM 643 C CA . ALA A 1 93 ? 3.921 -26.544 21.457 1.00 40.47 93 ALA A CA 1
ATOM 644 C C . ALA A 1 93 ? 4.201 -25.050 21.508 1.00 40.47 93 ALA A C 1
ATOM 646 O O . ALA A 1 93 ? 5.285 -24.617 21.109 1.00 40.47 93 ALA A O 1
ATOM 647 N N . ARG A 1 94 ? 3.187 -24.268 21.893 1.00 42.09 94 ARG A N 1
ATOM 648 C CA . ARG A 1 94 ? 3.344 -22.839 22.143 1.00 42.09 94 ARG A CA 1
ATOM 649 C C . ARG A 1 94 ? 4.626 -22.714 22.968 1.00 42.09 94 ARG A C 1
ATOM 651 O O . ARG A 1 94 ? 4.646 -23.302 24.053 1.00 42.09 94 ARG A O 1
ATOM 658 N N . PRO A 1 95 ? 5.696 -22.081 22.451 1.00 45.84 95 PRO A N 1
ATOM 659 C CA . PRO A 1 95 ? 6.953 -22.063 23.171 1.00 45.84 95 PRO A CA 1
ATOM 660 C C . PRO A 1 95 ? 6.669 -21.480 24.560 1.00 45.84 95 PRO A C 1
ATOM 662 O O . PRO A 1 95 ? 5.923 -20.493 24.652 1.00 45.84 95 PRO A O 1
ATOM 665 N N . PRO A 1 96 ? 7.161 -22.105 25.646 1.00 52.16 96 PRO A N 1
ATOM 666 C CA . PRO A 1 96 ? 7.118 -21.462 26.950 1.00 52.16 96 PRO A CA 1
ATOM 667 C C . PRO A 1 96 ? 7.774 -20.079 26.815 1.00 52.16 96 PRO A C 1
ATOM 669 O O . PRO A 1 96 ? 8.665 -19.928 25.976 1.00 52.16 96 PRO A O 1
ATOM 672 N N . PRO A 1 97 ? 7.332 -19.059 27.572 1.00 43.41 97 PRO A N 1
ATOM 673 C CA . 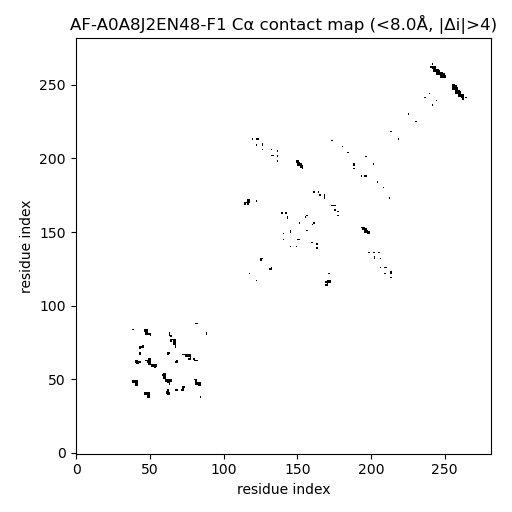PRO A 1 97 ? 7.961 -17.745 27.545 1.00 43.41 97 PRO A CA 1
ATOM 674 C C . PRO A 1 97 ? 9.435 -17.912 27.926 1.00 43.41 97 PRO A C 1
ATOM 676 O O . PRO A 1 97 ? 9.771 -18.105 29.090 1.00 43.41 97 PRO A O 1
ATOM 679 N N . SER A 1 98 ? 10.301 -17.937 26.920 1.00 44.94 98 SER A N 1
ATOM 680 C CA . SER A 1 98 ? 11.730 -18.127 27.088 1.00 44.94 98 SER A CA 1
ATOM 681 C C . SER A 1 98 ? 12.337 -16.842 27.632 1.00 44.94 98 SER A C 1
ATOM 683 O O . SER A 1 98 ? 12.161 -15.768 27.050 1.00 44.94 98 SER A O 1
ATOM 685 N N . GLU A 1 99 ? 13.043 -16.990 28.752 1.00 47.50 99 GLU A N 1
ATOM 686 C CA . GLU A 1 99 ? 14.009 -16.034 29.286 1.00 47.50 99 GLU A CA 1
ATOM 687 C C . GLU A 1 99 ? 14.935 -15.473 28.190 1.00 47.50 99 GLU A C 1
ATOM 689 O O . GLU A 1 99 ? 15.192 -16.146 27.184 1.00 47.50 99 GLU A O 1
ATOM 694 N N . PRO A 1 100 ? 15.458 -14.246 28.367 1.00 46.53 100 PRO A N 1
ATOM 695 C CA . PRO A 1 100 ? 16.291 -13.593 27.369 1.00 46.53 100 PRO A CA 1
ATOM 696 C C . PRO A 1 100 ? 17.640 -14.312 27.229 1.00 46.53 100 PRO A C 1
ATOM 698 O O . PRO A 1 100 ? 18.578 -14.086 27.992 1.00 46.53 100 PRO A O 1
ATOM 701 N N . LEU A 1 101 ? 17.750 -15.166 26.211 1.00 41.25 101 LEU A N 1
ATOM 702 C CA . LEU A 1 101 ? 19.026 -15.683 25.734 1.00 41.25 101 LEU A CA 1
ATOM 703 C C . LEU A 1 101 ? 19.805 -14.560 25.043 1.00 41.25 101 LEU A C 1
ATOM 705 O O . LEU A 1 101 ? 19.337 -13.945 24.084 1.00 41.25 101 LEU A O 1
ATOM 709 N N . ARG A 1 102 ? 21.012 -14.320 25.564 1.00 50.50 102 ARG A N 1
ATOM 710 C CA . ARG A 1 102 ? 22.051 -13.460 24.996 1.00 50.50 102 ARG A CA 1
ATOM 711 C C . ARG A 1 102 ? 22.294 -13.799 23.525 1.00 50.50 102 ARG A C 1
ATOM 713 O O . ARG A 1 102 ? 22.599 -14.943 23.187 1.00 50.50 102 ARG A O 1
ATOM 720 N N . ALA A 1 103 ? 22.195 -12.778 22.681 1.00 42.56 103 ALA A N 1
ATOM 721 C CA . ALA A 1 103 ? 22.576 -12.836 21.283 1.00 42.56 103 ALA A CA 1
ATOM 722 C C . ALA A 1 103 ? 24.088 -13.073 21.158 1.00 42.56 103 ALA A C 1
ATOM 724 O O . ALA A 1 103 ? 24.896 -12.362 21.750 1.00 42.56 103 ALA A O 1
ATOM 725 N N . ASN A 1 104 ? 24.446 -14.089 20.378 1.00 45.09 104 ASN A N 1
ATOM 726 C CA . ASN A 1 104 ? 25.781 -14.268 19.835 1.00 45.09 104 ASN A CA 1
ATOM 727 C C . ASN A 1 104 ? 25.761 -13.638 18.437 1.00 45.09 104 ASN A C 1
ATOM 729 O O . ASN A 1 104 ? 25.165 -14.190 17.510 1.00 45.09 104 ASN A O 1
ATOM 733 N N . GLU A 1 105 ? 26.325 -12.439 18.319 1.00 40.91 105 GLU A N 1
ATOM 734 C CA . GLU A 1 105 ? 26.536 -11.741 17.052 1.00 40.91 105 GLU A CA 1
ATOM 735 C C . GLU A 1 105 ? 27.622 -12.467 16.247 1.00 40.91 105 GLU A C 1
ATOM 737 O O . GLU A 1 105 ? 28.806 -12.411 16.574 1.00 40.91 105 GLU A O 1
ATOM 742 N N . GLN A 1 106 ? 27.227 -13.138 15.164 1.00 41.53 106 GLN A N 1
ATOM 743 C CA . GLN A 1 106 ? 28.141 -13.480 14.077 1.00 41.53 106 GLN A CA 1
ATOM 744 C C . GLN A 1 106 ? 27.711 -12.764 12.803 1.00 41.53 106 GLN A C 1
ATOM 746 O O . GLN A 1 106 ? 26.572 -12.848 12.345 1.00 41.53 106 GLN A O 1
ATOM 751 N N . ALA A 1 107 ? 28.675 -12.013 12.283 1.00 45.41 107 ALA A N 1
ATOM 752 C CA . ALA A 1 107 ? 28.569 -11.052 11.212 1.00 45.41 107 ALA A CA 1
ATOM 753 C C . ALA A 1 107 ? 28.140 -11.691 9.883 1.00 45.41 107 ALA A C 1
ATOM 755 O O . ALA A 1 107 ? 28.897 -12.418 9.246 1.00 45.41 107 ALA A O 1
ATOM 756 N N . GLY A 1 108 ? 26.939 -11.332 9.435 1.00 37.09 108 GLY A N 1
ATOM 757 C CA . GLY A 1 108 ? 26.493 -11.430 8.050 1.00 37.09 108 GLY A CA 1
ATOM 758 C C . GLY A 1 108 ? 25.953 -10.069 7.630 1.00 37.09 108 GLY A C 1
ATOM 759 O O . GLY A 1 108 ? 24.756 -9.820 7.728 1.00 37.09 108 GLY A O 1
ATOM 760 N N . GLY A 1 109 ? 26.850 -9.160 7.240 1.00 38.00 109 GLY A N 1
ATOM 761 C CA . GLY A 1 109 ? 26.534 -7.781 6.863 1.00 38.00 109 GLY A CA 1
ATOM 762 C C . GLY A 1 109 ? 25.709 -7.698 5.581 1.00 38.00 109 GLY A C 1
ATOM 763 O O . GLY A 1 109 ? 26.249 -7.475 4.504 1.00 38.00 109 GLY A O 1
ATOM 764 N N . SER A 1 110 ? 24.393 -7.852 5.702 1.00 37.41 110 SER A N 1
ATOM 765 C CA . SER A 1 110 ? 23.451 -7.307 4.728 1.00 37.41 110 SER A CA 1
ATOM 766 C C . SER A 1 110 ? 23.126 -5.897 5.193 1.00 37.41 110 SER A C 1
ATOM 768 O O . SER A 1 110 ? 22.410 -5.716 6.174 1.00 37.41 110 SER A O 1
ATOM 770 N N . SER A 1 111 ? 23.717 -4.902 4.537 1.00 39.84 111 SER A N 1
ATOM 771 C CA . SER A 1 111 ? 23.462 -3.485 4.782 1.00 39.84 111 SER A CA 1
ATOM 772 C C . SER A 1 111 ? 21.996 -3.161 4.481 1.00 39.84 111 SER A C 1
ATOM 774 O O . SER A 1 111 ? 21.671 -2.675 3.401 1.00 39.84 111 SER A O 1
ATOM 776 N N . SER A 1 112 ? 21.095 -3.434 5.427 1.00 42.06 112 SER A N 1
ATOM 777 C CA . SER A 1 112 ? 19.760 -2.843 5.458 1.00 42.06 112 SER A CA 1
ATOM 778 C C . SER A 1 112 ? 19.940 -1.353 5.698 1.00 42.06 112 SER A C 1
ATOM 780 O O . SER A 1 112 ? 19.935 -0.868 6.827 1.00 42.06 112 SER A O 1
ATOM 782 N N . SER A 1 113 ? 20.163 -0.617 4.613 1.00 48.25 113 SER A N 1
ATOM 783 C CA . SER A 1 113 ? 20.062 0.831 4.607 1.00 48.25 113 SER A CA 1
ATOM 784 C C . SER A 1 113 ? 18.692 1.195 5.171 1.00 48.25 113 SER A C 1
ATOM 786 O O . SER A 1 113 ? 17.677 0.778 4.617 1.00 48.25 113 SER A O 1
ATOM 788 N N . ASN A 1 114 ? 18.662 1.944 6.272 1.00 46.06 114 ASN A N 1
ATOM 789 C CA . ASN A 1 114 ? 17.462 2.614 6.762 1.00 46.06 114 ASN A CA 1
ATOM 790 C C . ASN A 1 114 ? 16.933 3.517 5.639 1.00 46.06 114 ASN A C 1
ATOM 792 O O . ASN A 1 114 ? 17.365 4.663 5.505 1.00 46.06 114 ASN A O 1
ATOM 796 N N . VAL A 1 115 ? 16.040 2.995 4.796 1.00 55.72 115 VAL A N 1
ATOM 797 C CA . VAL A 1 115 ? 15.404 3.769 3.730 1.00 55.72 115 VAL A CA 1
ATOM 798 C C . VAL A 1 115 ? 14.411 4.700 4.411 1.00 55.72 115 VAL A C 1
ATOM 800 O O . VAL A 1 115 ? 13.278 4.336 4.720 1.00 55.72 115 VAL A O 1
ATOM 803 N N . ARG A 1 116 ? 14.876 5.906 4.736 1.00 73.19 116 ARG A N 1
ATOM 804 C CA . ARG A 1 116 ? 14.019 6.984 5.216 1.00 73.19 116 ARG A CA 1
ATOM 805 C C . ARG A 1 116 ? 13.128 7.379 4.040 1.00 73.19 116 ARG A C 1
ATOM 807 O O . ARG A 1 116 ? 13.634 7.904 3.054 1.00 73.19 116 ARG A O 1
ATOM 814 N N . GLY A 1 117 ? 11.835 7.067 4.120 1.00 78.00 117 GLY A N 1
ATOM 815 C CA . GLY A 1 117 ? 10.886 7.399 3.057 1.00 78.00 117 GLY A CA 1
ATOM 816 C C . GLY A 1 117 ? 10.905 8.896 2.744 1.00 78.00 117 GLY A C 1
ATOM 817 O O . GLY A 1 117 ? 10.966 9.726 3.658 1.00 78.00 117 GLY A O 1
ATOM 818 N N . THR A 1 118 ? 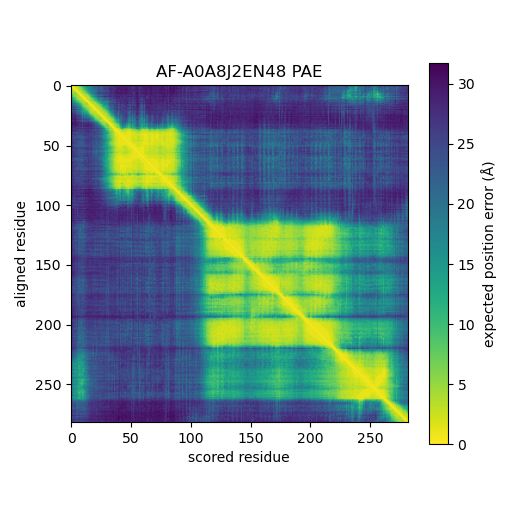10.879 9.237 1.458 1.00 85.88 118 THR A N 1
ATOM 819 C CA . THR A 1 118 ? 10.847 10.626 0.989 1.00 85.88 118 THR A CA 1
ATOM 820 C C . THR A 1 118 ? 9.521 11.293 1.375 1.00 85.88 118 THR A C 1
ATOM 822 O O . THR A 1 118 ? 8.447 10.713 1.212 1.00 85.88 118 THR A O 1
ATOM 825 N N . SER A 1 119 ? 9.574 12.515 1.910 1.00 88.94 119 SER A N 1
ATOM 826 C CA . SER A 1 119 ? 8.367 13.243 2.337 1.00 88.94 119 SER A CA 1
ATOM 827 C C . SER A 1 119 ? 7.543 13.742 1.142 1.00 88.94 119 SER A C 1
ATOM 829 O O . SER A 1 119 ? 8.110 14.089 0.112 1.00 88.94 119 SER A O 1
ATOM 831 N N . VAL A 1 120 ? 6.213 13.855 1.268 1.00 86.19 120 VAL A N 1
ATOM 832 C CA . VAL A 1 120 ? 5.329 14.300 0.163 1.00 86.19 120 VAL A CA 1
ATOM 833 C C . VAL A 1 120 ? 5.781 15.616 -0.508 1.00 86.19 120 VAL A C 1
ATOM 835 O O . VAL A 1 120 ? 5.832 15.638 -1.738 1.00 86.19 120 VAL A O 1
ATOM 838 N N . PRO A 1 121 ? 6.190 16.678 0.223 1.00 89.62 121 PRO A N 1
ATOM 839 C CA . PRO A 1 121 ? 6.683 17.911 -0.405 1.00 89.62 121 PRO A CA 1
ATOM 840 C C . PRO A 1 121 ? 7.973 17.710 -1.212 1.00 89.62 121 PRO A C 1
ATOM 842 O O . PRO A 1 121 ? 8.204 18.371 -2.222 1.00 89.62 121 PRO A O 1
ATOM 845 N N . GLU A 1 122 ? 8.828 16.785 -0.780 1.00 90.56 122 GLU A N 1
ATOM 846 C CA . GLU A 1 122 ? 10.063 16.441 -1.481 1.00 90.56 122 GLU A CA 1
ATOM 847 C C . GLU A 1 122 ? 9.771 15.630 -2.752 1.00 90.56 122 GLU A C 1
ATOM 849 O O . GLU A 1 122 ? 10.366 15.898 -3.796 1.00 90.56 122 GLU A O 1
ATOM 854 N N . ILE A 1 123 ? 8.781 14.729 -2.710 1.00 87.69 123 ILE A N 1
ATOM 855 C CA . ILE A 1 123 ? 8.267 14.030 -3.900 1.00 87.69 123 ILE A CA 1
ATOM 856 C C . ILE A 1 123 ? 7.709 15.037 -4.914 1.00 87.69 123 ILE A C 1
ATOM 858 O O . ILE A 1 123 ? 8.017 14.950 -6.103 1.00 87.69 123 ILE A O 1
ATOM 862 N N . GLU A 1 124 ? 6.924 16.016 -4.461 1.00 89.56 124 GLU A N 1
ATOM 863 C CA . GLU A 1 124 ? 6.360 17.069 -5.315 1.00 89.56 124 GLU A CA 1
ATOM 864 C C . GLU A 1 124 ? 7.450 17.942 -5.953 1.00 89.56 124 GLU A C 1
ATOM 866 O O . GLU A 1 124 ? 7.398 18.230 -7.157 1.00 89.56 124 GLU A O 1
ATOM 871 N N . LYS A 1 125 ? 8.485 18.291 -5.178 1.00 93.12 125 LYS A N 1
ATOM 872 C CA . LYS A 1 125 ? 9.666 19.005 -5.674 1.00 93.12 125 LYS A CA 1
ATOM 873 C C . LYS A 1 125 ? 10.383 18.207 -6.768 1.00 93.12 125 LYS A C 1
ATOM 875 O O . LYS A 1 125 ? 10.627 18.751 -7.845 1.00 93.12 125 LYS A O 1
ATOM 880 N N . ILE A 1 126 ? 10.669 16.925 -6.528 1.00 90.25 126 ILE A N 1
ATOM 881 C CA . ILE A 1 126 ? 11.354 16.049 -7.495 1.00 90.25 126 ILE A CA 1
ATOM 882 C C . ILE A 1 126 ? 10.499 15.852 -8.755 1.00 90.25 126 ILE A C 1
ATOM 884 O O . ILE A 1 126 ? 11.009 15.946 -9.870 1.00 90.25 126 ILE A O 1
ATOM 888 N N . ALA A 1 127 ? 9.189 15.636 -8.609 1.00 89.38 127 ALA A N 1
ATOM 889 C CA . ALA A 1 127 ? 8.281 15.442 -9.740 1.00 89.38 127 ALA A CA 1
ATOM 890 C C . ALA A 1 127 ? 8.166 16.695 -10.633 1.00 89.38 127 ALA A C 1
ATOM 892 O O . ALA A 1 127 ? 7.988 16.577 -11.854 1.00 89.38 127 ALA A O 1
ATOM 893 N N . SER A 1 128 ? 8.279 17.883 -10.032 1.00 90.75 128 SER A N 1
ATOM 894 C CA . SER A 1 128 ? 8.204 19.179 -10.719 1.00 90.75 128 SER A CA 1
ATOM 895 C C . SER A 1 128 ? 9.545 19.619 -11.320 1.00 90.75 128 SER A C 1
ATOM 897 O O . SER A 1 128 ? 9.569 20.311 -12.338 1.00 90.75 128 SER A O 1
ATOM 899 N N . SER A 1 129 ? 10.666 19.188 -10.739 1.00 94.56 129 SER A N 1
ATOM 900 C CA . SER A 1 129 ? 12.018 19.534 -11.183 1.00 94.56 129 SER A CA 1
ATOM 901 C C . SER A 1 129 ? 12.547 18.538 -12.217 1.00 94.56 129 SER A C 1
ATOM 903 O O . SER A 1 129 ? 12.913 17.407 -11.905 1.00 94.56 129 SER A O 1
ATOM 905 N N . THR A 1 130 ? 12.646 18.962 -13.484 1.00 91.94 130 THR A N 1
ATOM 906 C CA . THR A 1 130 ? 13.273 18.140 -14.539 1.00 91.94 130 THR A CA 1
ATOM 907 C C . THR A 1 130 ? 14.716 17.776 -14.198 1.00 91.94 130 THR A C 1
ATOM 909 O O . THR A 1 130 ? 15.136 16.661 -14.489 1.00 91.94 130 THR A O 1
ATOM 912 N N . ARG A 1 131 ? 15.462 18.687 -13.564 1.00 94.25 131 ARG A N 1
ATOM 913 C CA . ARG A 1 131 ? 16.862 18.462 -13.197 1.00 94.25 131 ARG A CA 1
ATOM 914 C C . ARG A 1 131 ? 17.002 17.396 -12.110 1.00 94.25 131 ARG A C 1
ATOM 916 O O . ARG A 1 131 ? 17.806 16.485 -12.276 1.00 94.25 131 ARG A O 1
ATOM 923 N N . ASP A 1 132 ? 16.212 17.483 -11.043 1.00 91.81 132 ASP A N 1
ATOM 924 C CA . ASP A 1 132 ? 16.335 16.558 -9.906 1.00 91.81 132 ASP A CA 1
ATOM 925 C C . ASP A 1 132 ? 15.911 15.144 -10.319 1.00 91.81 132 ASP A C 1
ATOM 927 O O . ASP A 1 132 ? 16.593 14.164 -10.020 1.00 91.81 132 ASP A O 1
ATOM 931 N N . LEU A 1 133 ? 14.838 15.039 -11.112 1.00 91.00 133 LEU A N 1
ATOM 932 C CA . LEU A 1 133 ? 14.424 13.765 -11.688 1.00 91.00 133 LEU A CA 1
ATOM 933 C C . LEU A 1 133 ? 15.483 13.201 -12.649 1.00 91.00 133 LEU A C 1
ATOM 935 O O . LEU A 1 133 ? 15.725 11.997 -12.658 1.00 91.00 133 LEU A O 1
ATOM 939 N N . GLN A 1 134 ? 16.153 14.056 -13.428 1.00 91.00 134 GLN A N 1
ATOM 940 C CA . GLN A 1 134 ? 17.277 13.648 -14.273 1.00 91.00 134 GLN A CA 1
ATOM 941 C C . GLN A 1 134 ? 18.450 13.096 -13.478 1.00 91.00 134 GLN A C 1
ATOM 943 O O . GLN A 1 134 ? 19.016 12.086 -13.889 1.00 91.00 134 GLN A O 1
ATOM 948 N N . GLU A 1 135 ? 18.840 13.730 -12.375 1.00 91.00 135 GLU A N 1
ATOM 949 C CA . GLU A 1 135 ? 19.922 13.223 -11.524 1.00 91.00 135 GLU A CA 1
ATOM 950 C C . GLU A 1 135 ? 19.554 11.874 -10.897 1.00 91.00 135 GLU A C 1
ATOM 952 O O . GLU A 1 135 ? 20.374 10.952 -10.910 1.00 91.00 135 GLU A O 1
ATOM 957 N N . LEU A 1 136 ? 18.301 11.717 -10.468 1.00 88.38 136 LEU A N 1
ATOM 958 C CA . LEU A 1 136 ? 17.790 10.467 -9.917 1.00 88.38 136 LEU A CA 1
ATOM 959 C C . LEU A 1 136 ? 17.771 9.334 -10.957 1.00 88.38 136 LEU A C 1
ATOM 961 O O . LEU A 1 136 ? 18.355 8.272 -10.732 1.00 88.38 136 LEU A O 1
ATOM 965 N N . VAL A 1 137 ? 17.199 9.578 -12.141 1.00 87.75 137 VAL A N 1
ATOM 966 C CA . VAL A 1 137 ? 17.185 8.596 -13.239 1.00 87.75 137 VAL A CA 1
ATOM 967 C C . VAL A 1 137 ? 18.602 8.286 -13.719 1.00 87.75 137 VAL A C 1
ATOM 969 O O . VAL A 1 137 ? 18.909 7.129 -13.986 1.00 87.75 137 VAL A O 1
ATOM 972 N N . LYS A 1 138 ? 19.508 9.272 -13.770 1.00 87.81 138 LYS A N 1
ATOM 973 C CA . LYS A 1 138 ? 20.929 9.035 -14.081 1.00 87.81 138 LYS A CA 1
ATOM 974 C C . LYS A 1 138 ? 21.602 8.141 -13.042 1.00 87.81 138 LYS A C 1
ATOM 976 O O . LYS A 1 138 ? 22.416 7.305 -13.425 1.00 87.81 138 LYS A O 1
ATOM 981 N N . GLY A 1 139 ? 21.284 8.301 -11.757 1.00 85.00 139 GLY A N 1
ATOM 982 C CA . GLY A 1 139 ? 21.755 7.405 -10.697 1.00 85.00 139 GLY A CA 1
ATOM 983 C C . GLY A 1 139 ? 21.320 5.960 -10.943 1.00 85.00 139 GLY A C 1
ATOM 984 O O . GLY A 1 139 ? 22.148 5.052 -10.914 1.00 85.00 139 GLY A O 1
ATOM 985 N N . HIS A 1 140 ? 20.050 5.766 -11.304 1.00 81.75 140 HIS A N 1
ATOM 986 C CA . HIS A 1 140 ? 19.486 4.452 -11.623 1.00 81.75 140 HIS A CA 1
ATOM 987 C C . HIS A 1 140 ? 20.108 3.865 -12.903 1.00 81.75 140 HIS A C 1
ATOM 989 O O . HIS A 1 140 ? 20.501 2.702 -12.929 1.00 81.75 140 HIS A O 1
ATOM 995 N N . LEU A 1 141 ? 20.298 4.689 -13.939 1.00 81.31 141 LEU A N 1
ATOM 996 C CA . LEU A 1 141 ? 20.946 4.297 -15.193 1.00 81.31 141 LEU A CA 1
ATOM 997 C C . LEU A 1 141 ? 22.400 3.856 -15.012 1.00 81.31 141 LEU A C 1
ATOM 999 O O . LEU A 1 141 ? 22.838 2.894 -15.646 1.00 81.31 141 LEU A O 1
ATOM 1003 N N . LYS A 1 142 ? 23.141 4.536 -14.130 1.00 83.38 142 LYS A N 1
ATOM 1004 C CA . LYS A 1 142 ? 24.511 4.151 -13.766 1.00 83.38 142 LYS A CA 1
ATOM 1005 C C . LYS A 1 142 ? 24.548 2.809 -13.036 1.00 83.38 142 LYS A C 1
ATOM 1007 O O . LYS A 1 142 ? 25.456 2.025 -13.293 1.00 83.38 142 LYS A O 1
ATOM 1012 N N . ALA A 1 143 ? 23.565 2.529 -12.177 1.00 78.12 143 ALA A N 1
ATOM 1013 C CA . ALA A 1 143 ? 23.473 1.253 -11.466 1.00 78.12 143 ALA A CA 1
ATOM 1014 C C . ALA A 1 143 ? 23.268 0.057 -12.415 1.00 78.12 143 ALA A C 1
ATOM 1016 O O . ALA A 1 143 ? 23.771 -1.024 -12.134 1.00 78.12 143 ALA A O 1
ATOM 1017 N N . PHE A 1 144 ? 22.632 0.258 -13.576 1.00 72.56 144 PHE A N 1
ATOM 1018 C CA . PHE A 1 144 ? 22.467 -0.788 -14.598 1.00 72.56 144 PHE A CA 1
ATOM 1019 C C . PHE A 1 144 ? 23.740 -1.141 -15.376 1.00 72.56 144 PHE A C 1
ATOM 1021 O O . PHE A 1 144 ? 23.685 -1.970 -16.283 1.00 72.56 144 PHE A O 1
ATOM 1028 N N . GLY A 1 145 ? 24.871 -0.479 -15.110 1.00 68.94 145 GLY A N 1
ATOM 1029 C CA . GLY A 1 145 ? 26.094 -0.700 -15.883 1.00 68.94 145 GLY A CA 1
ATOM 1030 C C . GLY A 1 145 ? 25.945 -0.314 -17.357 1.00 68.94 145 GLY A C 1
ATOM 1031 O O . GLY A 1 145 ? 26.666 -0.839 -18.206 1.00 68.94 145 GLY A O 1
ATOM 1032 N N . SER A 1 146 ? 25.010 0.592 -17.678 1.00 61.16 146 SER A N 1
ATOM 1033 C CA . SER A 1 146 ? 24.869 1.111 -19.038 1.00 61.16 146 SER A CA 1
ATOM 1034 C C . SER A 1 146 ? 26.190 1.772 -19.425 1.00 61.16 146 SER A C 1
ATOM 1036 O O . SER A 1 146 ? 26.588 2.775 -18.829 1.00 61.16 146 SER A O 1
ATOM 1038 N N . GLY A 1 147 ? 26.888 1.196 -20.408 1.00 60.12 147 GLY A N 1
ATOM 1039 C CA . GLY A 1 147 ? 28.051 1.828 -21.026 1.00 60.12 147 GLY A CA 1
ATOM 1040 C C . GLY A 1 147 ? 27.704 3.242 -21.505 1.00 60.12 147 GLY A C 1
ATOM 1041 O O . GLY A 1 147 ? 26.532 3.607 -21.599 1.00 60.12 147 GLY A O 1
ATOM 1042 N N . ALA A 1 148 ? 28.720 4.044 -21.824 1.00 60.66 148 ALA A N 1
ATOM 1043 C CA . ALA A 1 148 ? 28.629 5.490 -22.075 1.00 60.66 148 ALA A CA 1
ATOM 1044 C C . ALA A 1 148 ? 27.537 5.975 -23.069 1.00 60.66 148 ALA A C 1
ATOM 1046 O O . ALA A 1 148 ? 27.298 7.174 -23.157 1.00 60.66 148 ALA A O 1
ATOM 1047 N N . GLY A 1 149 ? 26.861 5.075 -23.791 1.00 70.06 149 GLY A N 1
ATOM 1048 C CA . GLY A 1 149 ? 25.775 5.367 -24.727 1.00 70.06 149 GLY A CA 1
ATOM 1049 C C . GLY A 1 149 ? 24.371 5.537 -24.129 1.00 70.06 149 GLY A C 1
ATOM 1050 O O . GLY A 1 149 ? 23.461 5.836 -24.890 1.00 70.06 149 GLY A O 1
ATOM 1051 N N . GLY A 1 150 ? 24.151 5.347 -22.820 1.00 67.88 150 GLY A N 1
ATOM 1052 C CA . GLY A 1 150 ? 22.882 5.723 -22.163 1.00 67.88 150 GLY A CA 1
ATOM 1053 C C . GLY A 1 150 ? 21.612 4.998 -22.646 1.00 67.88 150 GLY A C 1
ATOM 1054 O O . GLY A 1 150 ? 20.511 5.454 -22.348 1.00 67.88 150 GLY A O 1
ATOM 1055 N N . HIS A 1 151 ? 21.752 3.885 -23.370 1.00 71.00 151 HIS A N 1
ATOM 1056 C CA . HIS A 1 151 ? 20.644 3.076 -23.875 1.00 71.00 151 HIS A CA 1
ATOM 1057 C C . HIS A 1 151 ? 20.512 1.763 -23.100 1.00 71.00 151 HIS A C 1
ATOM 1059 O O . HIS A 1 151 ? 21.492 1.041 -22.914 1.00 71.00 151 HIS A O 1
ATOM 1065 N N . LEU A 1 152 ? 19.279 1.427 -22.712 1.00 69.50 152 LEU A N 1
ATOM 1066 C CA . LEU A 1 152 ? 18.930 0.141 -22.106 1.00 69.50 152 LEU A CA 1
ATOM 1067 C C . LEU A 1 152 ? 18.506 -0.861 -23.192 1.00 69.50 152 LEU A C 1
ATOM 1069 O O . LEU A 1 152 ? 17.464 -0.662 -23.826 1.00 69.50 152 LEU A O 1
ATOM 1073 N N . PRO A 1 153 ? 19.273 -1.943 -23.425 1.00 71.50 153 PRO A N 1
ATOM 1074 C CA . PRO A 1 153 ? 18.888 -2.965 -24.385 1.00 71.50 153 PRO A CA 1
ATOM 1075 C C . PRO A 1 153 ? 17.669 -3.747 -23.887 1.00 71.50 153 PRO A C 1
ATOM 1077 O O . PRO A 1 153 ? 17.555 -4.078 -22.706 1.00 71.50 153 PRO A O 1
ATOM 1080 N N . SER A 1 154 ? 16.793 -4.120 -24.819 1.00 71.31 154 SER A N 1
ATOM 1081 C CA . SER A 1 154 ? 15.516 -4.802 -24.552 1.00 71.31 154 SER A CA 1
ATOM 1082 C C . SER A 1 154 ? 15.631 -6.055 -23.663 1.00 71.31 154 SER A C 1
ATOM 1084 O O . SER A 1 154 ? 14.756 -6.337 -22.852 1.00 71.31 154 SER A O 1
ATOM 1086 N N . ARG A 1 155 ? 16.757 -6.783 -23.726 1.00 70.81 155 ARG A N 1
ATOM 1087 C CA . ARG A 1 155 ? 17.014 -7.962 -22.873 1.00 70.81 155 ARG A CA 1
ATOM 1088 C C . ARG A 1 155 ? 17.252 -7.628 -21.394 1.00 70.81 155 ARG A C 1
ATOM 1090 O O . ARG A 1 155 ? 16.961 -8.465 -20.546 1.00 70.81 155 ARG A O 1
ATOM 1097 N N . LEU A 1 156 ? 17.761 -6.435 -21.081 1.00 70.31 156 LEU A N 1
ATOM 1098 C CA . LEU A 1 156 ? 17.993 -5.981 -19.701 1.00 70.31 156 LEU A CA 1
ATOM 1099 C C . LEU A 1 156 ? 16.765 -5.275 -19.103 1.00 70.31 156 LEU A C 1
ATOM 1101 O O . LEU A 1 156 ? 16.678 -5.114 -17.888 1.00 70.31 156 LEU A O 1
ATOM 1105 N N . MET A 1 157 ? 15.778 -4.924 -19.934 1.00 69.44 157 MET A N 1
ATOM 1106 C CA . MET A 1 157 ? 14.562 -4.219 -19.513 1.00 69.44 157 MET A CA 1
ATOM 1107 C C . MET A 1 157 ? 13.659 -5.010 -18.564 1.00 69.44 157 MET A C 1
ATOM 1109 O O . MET A 1 157 ? 12.758 -4.415 -17.989 1.00 69.44 157 MET A O 1
ATOM 1113 N N . HIS A 1 158 ? 13.837 -6.325 -18.401 1.00 70.38 158 HIS A N 1
ATOM 1114 C CA . HIS A 1 158 ? 12.926 -7.098 -17.554 1.00 70.38 158 HIS A CA 1
ATOM 1115 C C . HIS A 1 158 ? 13.456 -7.318 -16.134 1.00 70.38 158 HIS A C 1
ATOM 1117 O O . HIS A 1 158 ? 12.751 -6.998 -15.187 1.00 70.38 158 HIS A O 1
ATOM 1123 N N . ASN A 1 159 ? 14.685 -7.817 -15.962 1.00 75.00 159 ASN A N 1
ATOM 1124 C CA . ASN A 1 159 ? 15.203 -8.164 -14.630 1.00 75.00 159 ASN A CA 1
ATOM 1125 C C . ASN A 1 159 ? 15.908 -6.989 -13.945 1.00 75.00 159 ASN A C 1
ATOM 1127 O O . ASN A 1 159 ? 15.586 -6.651 -12.808 1.00 75.00 159 ASN A O 1
ATOM 1131 N N . GLU A 1 160 ? 16.843 -6.345 -14.646 1.00 79.19 160 GLU A N 1
ATOM 1132 C CA . GLU A 1 160 ? 17.599 -5.218 -14.097 1.00 79.19 160 GLU A CA 1
ATOM 1133 C C . GLU A 1 160 ? 16.650 -4.054 -13.821 1.00 79.19 160 GLU A C 1
ATOM 1135 O O . GLU A 1 160 ? 16.528 -3.596 -12.685 1.00 79.19 160 GLU A O 1
ATOM 1140 N N . PHE A 1 161 ? 15.873 -3.658 -14.833 1.00 81.38 161 PHE A N 1
ATOM 1141 C CA . PHE A 1 161 ? 14.892 -2.584 -14.699 1.00 81.38 161 PHE A CA 1
ATOM 1142 C C . PHE A 1 161 ? 13.904 -2.814 -13.551 1.00 81.38 161 PHE A C 1
ATOM 1144 O O . PHE A 1 161 ? 13.616 -1.878 -12.811 1.00 81.38 161 PHE A O 1
ATOM 1151 N N . GLN A 1 162 ? 13.432 -4.051 -13.353 1.00 82.88 162 GLN A N 1
ATOM 1152 C CA . GLN A 1 162 ? 12.543 -4.388 -12.242 1.00 82.88 162 GLN A CA 1
ATOM 1153 C C . GLN A 1 162 ? 13.214 -4.166 -10.880 1.00 82.88 162 GLN A C 1
ATOM 1155 O O . GLN A 1 162 ? 12.568 -3.647 -9.971 1.00 82.88 162 GLN A O 1
ATOM 1160 N N . SER A 1 163 ? 14.496 -4.506 -10.730 1.00 83.88 163 SER A N 1
ATOM 1161 C CA . SER A 1 163 ? 15.246 -4.279 -9.486 1.00 83.88 163 SER A CA 1
ATOM 1162 C C . SER A 1 163 ? 15.353 -2.786 -9.152 1.00 83.88 163 SER A C 1
ATOM 1164 O O . SER A 1 163 ? 14.977 -2.352 -8.063 1.00 83.88 163 SER A O 1
ATOM 1166 N N . SER A 1 164 ? 15.768 -1.963 -10.117 1.00 82.94 164 SER A N 1
ATOM 1167 C CA . SER A 1 164 ? 15.867 -0.508 -9.927 1.00 82.94 164 SER A CA 1
ATOM 1168 C C . SER A 1 164 ? 14.506 0.166 -9.756 1.00 82.94 164 SER A C 1
ATOM 1170 O O . SER A 1 164 ? 14.371 1.089 -8.954 1.00 82.94 164 SER A O 1
ATOM 1172 N N . TYR A 1 165 ? 13.480 -0.311 -10.460 1.00 85.19 165 TYR A N 1
ATOM 1173 C CA . TYR A 1 165 ? 12.107 0.129 -10.247 1.00 85.19 165 TYR A CA 1
ATOM 1174 C C . TYR A 1 165 ? 11.641 -0.194 -8.821 1.00 85.19 165 TYR A C 1
ATOM 1176 O O . TYR A 1 165 ? 11.012 0.639 -8.179 1.00 85.19 165 TYR A O 1
ATOM 1184 N N . SER A 1 166 ? 11.987 -1.369 -8.291 1.00 84.06 166 SER A N 1
ATOM 1185 C CA . SER A 1 166 ? 11.639 -1.743 -6.913 1.00 84.06 166 SER A CA 1
ATOM 1186 C C . SER A 1 166 ? 12.351 -0.838 -5.902 1.00 84.06 166 SER A C 1
ATOM 1188 O O . SER A 1 166 ? 11.729 -0.356 -4.960 1.00 84.06 166 SER A O 1
ATOM 1190 N N . GLN A 1 167 ? 13.627 -0.505 -6.137 1.00 85.25 167 GLN A N 1
ATOM 1191 C CA . GLN A 1 167 ? 14.357 0.476 -5.321 1.00 85.25 167 GLN A CA 1
ATOM 1192 C C . GLN A 1 167 ? 13.718 1.869 -5.382 1.00 85.25 167 GLN A C 1
ATOM 1194 O O . GLN A 1 167 ? 13.559 2.519 -4.349 1.00 85.25 167 GLN A O 1
ATOM 1199 N N . PHE A 1 168 ? 13.303 2.303 -6.575 1.00 86.56 168 PHE A N 1
ATOM 1200 C CA . PHE A 1 168 ? 12.558 3.544 -6.765 1.00 86.56 168 PHE A CA 1
ATOM 1201 C C . PHE A 1 168 ? 11.257 3.541 -5.951 1.00 86.56 168 PHE A C 1
ATOM 1203 O O . PHE A 1 168 ? 11.000 4.457 -5.172 1.00 86.56 168 PHE A O 1
ATOM 1210 N N . CYS A 1 169 ? 10.448 2.489 -6.082 1.00 85.50 169 CYS A N 1
ATOM 1211 C CA . CYS A 1 169 ? 9.203 2.346 -5.334 1.00 85.50 169 CYS A CA 1
ATOM 1212 C C . CYS A 1 169 ? 9.437 2.351 -3.823 1.00 85.50 169 CYS A C 1
ATOM 1214 O O . CYS A 1 169 ? 8.714 3.047 -3.112 1.00 85.50 169 CYS A O 1
ATOM 1216 N N . ALA A 1 170 ? 10.470 1.659 -3.340 1.00 84.44 170 ALA A N 1
ATOM 1217 C CA . ALA A 1 170 ? 10.833 1.641 -1.927 1.00 84.44 170 ALA A CA 1
ATOM 1218 C C . ALA A 1 170 ? 11.234 3.034 -1.410 1.00 84.44 170 ALA A C 1
ATOM 1220 O O . ALA A 1 170 ? 10.789 3.438 -0.335 1.00 84.44 170 ALA A O 1
ATOM 1221 N N . GLN A 1 171 ? 12.020 3.795 -2.181 1.00 85.44 171 GLN A N 1
ATOM 1222 C CA . GLN A 1 171 ? 12.426 5.160 -1.825 1.00 85.44 171 GLN A CA 1
ATOM 1223 C C . GLN A 1 171 ? 11.218 6.101 -1.677 1.00 85.44 171 GLN A C 1
ATOM 1225 O O . GLN A 1 171 ? 11.160 6.911 -0.749 1.00 85.44 171 GLN A O 1
ATOM 1230 N N . PHE A 1 172 ? 10.238 5.966 -2.572 1.00 84.12 172 PHE A N 1
ATOM 1231 C CA . PHE A 1 172 ? 9.080 6.856 -2.670 1.00 84.12 172 PHE A CA 1
ATOM 1232 C C . PHE A 1 172 ? 7.791 6.298 -2.045 1.00 84.12 172 PHE A C 1
ATOM 1234 O O . PHE A 1 172 ? 6.732 6.910 -2.196 1.00 84.12 172 PHE A O 1
ATOM 1241 N N . LEU A 1 173 ? 7.872 5.158 -1.346 1.00 82.25 173 LEU A N 1
ATOM 1242 C CA . LEU A 1 173 ? 6.736 4.448 -0.740 1.00 82.25 173 LEU A CA 1
ATOM 1243 C C . LEU A 1 173 ? 5.576 4.219 -1.727 1.00 82.25 173 LEU A C 1
ATOM 1245 O O . LEU A 1 173 ? 4.403 4.373 -1.385 1.00 82.25 173 LEU A O 1
ATOM 1249 N N . ILE A 1 174 ? 5.914 3.890 -2.971 1.00 82.75 174 ILE A N 1
ATOM 1250 C CA . ILE A 1 174 ? 4.943 3.643 -4.039 1.00 82.75 174 ILE A CA 1
ATOM 1251 C C . ILE A 1 174 ? 4.502 2.187 -3.951 1.00 82.75 174 ILE A C 1
ATOM 1253 O O . ILE A 1 174 ? 5.349 1.298 -3.887 1.00 82.75 174 ILE A O 1
ATOM 1257 N N . ASP A 1 175 ? 3.191 1.943 -3.991 1.00 78.75 175 ASP A N 1
ATOM 1258 C CA . ASP A 1 175 ? 2.650 0.584 -4.052 1.00 78.75 175 ASP A CA 1
ATOM 1259 C C . ASP A 1 175 ? 3.208 -0.153 -5.284 1.00 78.75 175 ASP A C 1
ATOM 1261 O O . ASP A 1 175 ? 3.229 0.379 -6.404 1.00 78.75 175 ASP A O 1
ATOM 1265 N N . GLU A 1 176 ? 3.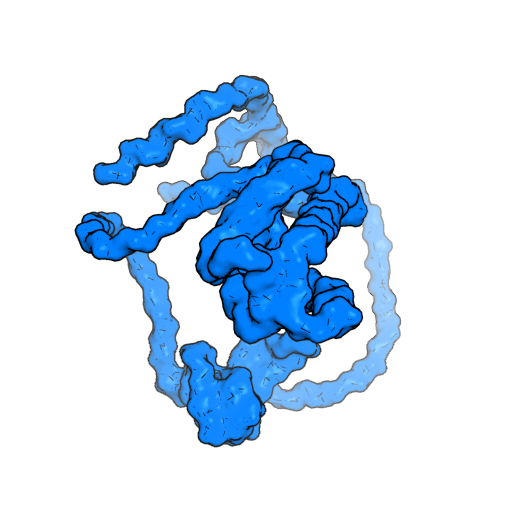703 -1.372 -5.078 1.00 71.69 176 GLU A N 1
ATOM 1266 C CA . GLU A 1 176 ? 4.414 -2.148 -6.091 1.00 71.69 176 GLU A CA 1
ATOM 1267 C C . GLU A 1 176 ? 3.434 -2.750 -7.101 1.00 71.69 176 GLU A C 1
ATOM 1269 O O . GLU A 1 176 ? 3.166 -3.950 -7.134 1.00 71.69 176 GLU A O 1
ATOM 1274 N N . ASN A 1 177 ? 2.918 -1.915 -7.997 1.00 78.94 177 ASN A N 1
ATOM 1275 C CA . ASN A 1 177 ? 2.127 -2.373 -9.133 1.00 78.94 177 ASN A CA 1
ATOM 1276 C C . ASN A 1 177 ? 2.929 -2.290 -10.439 1.00 78.94 177 ASN A C 1
ATOM 1278 O O . ASN A 1 177 ? 2.451 -1.790 -11.460 1.00 78.94 177 ASN A O 1
ATOM 1282 N N . PHE A 1 178 ? 4.169 -2.802 -10.401 1.00 72.50 178 PHE A N 1
ATOM 1283 C CA . PHE A 1 178 ? 5.124 -2.770 -11.518 1.00 72.50 178 PHE A CA 1
ATOM 1284 C C . PHE A 1 178 ? 4.505 -3.259 -12.828 1.00 72.50 178 PHE A C 1
ATOM 1286 O O . PHE A 1 178 ? 4.644 -2.606 -13.855 1.00 72.50 178 PHE A O 1
ATOM 1293 N N . SER A 1 179 ? 3.750 -4.365 -12.790 1.00 71.88 179 SER A N 1
ATOM 1294 C CA . SER A 1 179 ? 3.086 -4.909 -13.982 1.00 71.88 179 SER A CA 1
ATOM 1295 C C . SER A 1 179 ? 2.119 -3.907 -14.614 1.00 71.88 179 SER A C 1
ATOM 1297 O O . SER A 1 179 ? 2.029 -3.828 -15.837 1.00 71.88 179 SER A O 1
ATOM 1299 N N . THR A 1 180 ? 1.412 -3.121 -13.801 1.00 84.50 180 THR A N 1
ATOM 1300 C CA . THR A 1 180 ? 0.456 -2.122 -14.283 1.00 84.50 180 THR A CA 1
ATOM 1301 C C . THR A 1 180 ? 1.178 -0.932 -14.907 1.00 84.50 180 THR A C 1
ATOM 1303 O O . THR A 1 180 ? 0.833 -0.535 -16.019 1.00 84.50 180 THR A O 1
ATOM 1306 N N . HIS A 1 181 ? 2.214 -0.402 -14.250 1.00 82.94 181 HIS A N 1
ATOM 1307 C CA . HIS A 1 181 ? 2.994 0.716 -14.793 1.00 82.94 181 HIS A CA 1
ATOM 1308 C C . HIS A 1 181 ? 3.773 0.310 -16.050 1.00 82.94 181 HIS A C 1
ATOM 1310 O O . HIS A 1 181 ? 3.725 1.009 -17.062 1.00 82.94 181 HIS A O 1
ATOM 1316 N N . LEU A 1 182 ? 4.408 -0.864 -16.043 1.00 79.44 182 LEU A N 1
ATOM 1317 C CA . LEU A 1 182 ? 5.148 -1.378 -17.192 1.00 79.44 182 LEU A CA 1
ATOM 1318 C C . LEU A 1 182 ? 4.227 -1.613 -18.398 1.00 79.44 182 LEU A C 1
ATOM 1320 O O . LEU A 1 182 ? 4.601 -1.279 -19.516 1.00 79.44 182 LEU A O 1
ATOM 1324 N N . LYS A 1 183 ? 2.999 -2.114 -18.194 1.00 83.88 183 LYS A N 1
ATOM 1325 C CA . LYS A 1 183 ? 2.004 -2.271 -19.273 1.00 83.88 183 LYS A CA 1
ATOM 1326 C C . LYS A 1 183 ? 1.582 -0.946 -19.907 1.00 83.88 183 LYS A C 1
ATOM 1328 O O . LYS A 1 183 ? 1.278 -0.946 -21.094 1.00 83.88 183 LYS A O 1
ATOM 1333 N N . LYS A 1 184 ? 1.553 0.158 -19.150 1.00 81.88 184 LYS A N 1
ATOM 1334 C CA . LYS A 1 184 ? 1.287 1.499 -19.704 1.00 81.88 184 LYS A CA 1
ATOM 1335 C C . LYS A 1 184 ? 2.473 2.008 -20.532 1.00 81.88 184 LYS A C 1
ATOM 1337 O O . LYS A 1 184 ? 2.268 2.645 -21.557 1.00 81.88 184 LYS A O 1
ATOM 1342 N N . PHE A 1 185 ? 3.696 1.684 -20.113 1.00 82.25 185 PHE A N 1
ATOM 1343 C CA . PHE A 1 185 ? 4.934 2.123 -20.763 1.00 82.25 185 PHE A CA 1
ATOM 1344 C C . PHE A 1 185 ? 5.309 1.313 -22.016 1.00 82.25 185 PHE A C 1
ATOM 1346 O O . PHE A 1 185 ? 5.748 1.872 -23.021 1.00 82.25 185 PHE A O 1
ATOM 1353 N N . LEU A 1 186 ? 5.103 -0.006 -21.977 1.00 79.88 186 LEU A N 1
ATOM 1354 C CA . LEU A 1 186 ? 5.496 -0.956 -23.024 1.00 79.88 186 LEU A CA 1
ATOM 1355 C C . LEU A 1 186 ? 5.002 -0.594 -24.437 1.00 79.88 186 LEU A C 1
ATOM 1357 O O . LEU A 1 186 ? 5.802 -0.711 -25.360 1.00 79.88 186 LEU A O 1
ATOM 1361 N N . PRO A 1 187 ? 3.754 -0.137 -24.660 1.00 79.62 187 PRO A N 1
ATOM 1362 C CA . PRO A 1 187 ? 3.301 0.256 -25.992 1.00 79.62 187 PRO A CA 1
ATOM 1363 C C . PRO A 1 187 ? 4.141 1.382 -26.606 1.00 79.62 187 PRO A C 1
ATOM 1365 O O . PRO A 1 187 ? 4.465 1.316 -27.787 1.00 79.62 187 PRO A O 1
ATOM 1368 N N . GLY A 1 188 ? 4.545 2.380 -25.811 1.00 74.69 188 GLY A N 1
ATOM 1369 C CA . GLY A 1 188 ? 5.422 3.462 -26.273 1.00 74.69 188 GLY A CA 1
ATOM 1370 C C . GLY A 1 188 ? 6.807 2.945 -26.662 1.00 74.69 188 GLY A C 1
ATOM 1371 O O . GLY A 1 188 ? 7.305 3.265 -27.737 1.00 74.69 188 GLY A O 1
ATOM 1372 N N . TYR A 1 189 ? 7.363 2.059 -25.833 1.00 76.12 189 TYR A N 1
ATOM 1373 C CA . TYR A 1 189 ? 8.651 1.403 -26.069 1.00 76.12 189 TYR A CA 1
ATOM 1374 C C . TYR A 1 189 ? 8.661 0.485 -27.305 1.00 76.12 189 TYR A C 1
ATOM 1376 O O . TYR A 1 189 ? 9.640 0.410 -28.044 1.00 76.12 189 TYR A O 1
ATOM 1384 N N . ILE A 1 190 ? 7.573 -0.249 -27.541 1.00 77.81 190 ILE A N 1
ATOM 1385 C CA . ILE A 1 190 ? 7.454 -1.136 -28.704 1.00 77.81 190 ILE A CA 1
ATOM 1386 C C . ILE A 1 190 ? 7.324 -0.299 -29.985 1.00 77.81 190 ILE A C 1
ATOM 1388 O O . ILE A 1 190 ? 7.954 -0.615 -30.995 1.00 77.81 190 ILE A O 1
ATOM 1392 N N . ASN A 1 191 ? 6.562 0.797 -29.935 1.00 76.44 191 ASN A N 1
ATOM 1393 C CA . ASN A 1 191 ? 6.315 1.664 -31.088 1.00 76.44 191 ASN A CA 1
ATOM 1394 C C . ASN A 1 191 ? 7.545 2.481 -31.523 1.00 76.44 191 ASN A C 1
ATOM 1396 O O . ASN A 1 191 ? 7.626 2.853 -32.691 1.00 76.44 191 ASN A O 1
ATOM 1400 N N . SER A 1 192 ? 8.524 2.717 -30.642 1.00 70.94 192 SER A N 1
ATOM 1401 C CA . SER A 1 192 ? 9.796 3.380 -30.983 1.00 70.94 192 SER A CA 1
ATOM 1402 C C . SER A 1 192 ? 10.810 2.465 -31.693 1.00 70.94 192 SER A C 1
ATOM 1404 O O . SER A 1 192 ? 11.972 2.827 -31.864 1.00 70.94 192 SER A O 1
ATOM 1406 N N . GLY A 1 193 ? 10.381 1.281 -32.150 1.00 70.56 193 GLY A N 1
ATOM 1407 C CA . GLY A 1 193 ? 11.225 0.334 -32.884 1.00 70.56 193 GLY A CA 1
ATOM 1408 C C . GLY A 1 193 ? 11.889 -0.728 -32.004 1.00 70.56 193 GLY A C 1
ATOM 1409 O O . GLY A 1 193 ? 12.795 -1.416 -32.468 1.00 70.56 193 GLY A O 1
ATOM 1410 N N . GLY A 1 194 ? 11.452 -0.880 -30.746 1.00 61.22 194 GLY A N 1
ATOM 1411 C CA . GLY A 1 194 ? 11.749 -2.038 -29.890 1.00 61.22 194 GLY A CA 1
ATOM 1412 C C . GLY A 1 194 ? 13.219 -2.245 -29.498 1.00 61.22 194 GLY A C 1
ATOM 1413 O O . GLY A 1 194 ? 13.558 -3.296 -28.951 1.00 61.22 194 GLY A O 1
ATOM 1414 N N . GLY A 1 195 ? 14.100 -1.282 -29.780 1.00 67.25 195 GLY A N 1
ATOM 1415 C CA . GLY A 1 195 ? 15.547 -1.437 -29.605 1.00 67.25 195 GLY A CA 1
ATOM 1416 C C . GLY A 1 195 ? 16.100 -0.858 -28.305 1.00 67.25 195 GLY A C 1
ATOM 1417 O O . GLY A 1 195 ? 16.975 -1.466 -27.683 1.00 67.25 195 GLY A O 1
ATOM 1418 N N . SER A 1 196 ? 15.601 0.301 -27.876 1.00 74.88 196 SER A N 1
ATOM 1419 C CA . SER A 1 196 ? 16.096 0.996 -26.689 1.00 74.88 196 SER A CA 1
ATOM 1420 C C . SER A 1 196 ? 15.091 2.032 -26.192 1.00 74.88 196 SER A C 1
ATOM 1422 O O . SER A 1 196 ? 14.380 2.651 -26.975 1.00 74.88 196 SER A O 1
ATOM 1424 N N . ALA A 1 197 ? 15.041 2.206 -24.873 1.00 78.44 197 ALA A N 1
ATOM 1425 C CA . ALA A 1 197 ? 14.442 3.381 -24.261 1.00 78.44 197 ALA A CA 1
ATOM 1426 C C . ALA A 1 197 ? 15.563 4.407 -24.156 1.00 78.44 197 ALA A C 1
ATOM 1428 O O . ALA A 1 197 ? 16.668 4.063 -23.705 1.00 78.44 197 ALA A O 1
ATOM 1429 N N . ASP A 1 198 ? 15.312 5.630 -24.599 1.00 81.19 198 ASP A N 1
ATOM 1430 C CA . ASP A 1 198 ? 16.241 6.713 -24.322 1.00 81.19 198 ASP A CA 1
ATOM 1431 C C . ASP A 1 198 ? 16.031 7.248 -22.890 1.00 81.19 198 ASP A C 1
ATOM 1433 O O . ASP A 1 198 ? 15.132 6.841 -22.142 1.00 81.19 198 ASP A O 1
ATOM 1437 N N . ALA A 1 199 ? 16.904 8.159 -22.463 1.00 84.50 199 ALA A N 1
ATOM 1438 C CA . ALA A 1 199 ? 16.774 8.775 -21.148 1.00 84.50 199 ALA A CA 1
ATOM 1439 C C . ALA A 1 199 ? 15.480 9.603 -21.015 1.00 84.50 199 ALA A C 1
ATOM 1441 O O . ALA A 1 199 ? 14.963 9.741 -19.909 1.00 84.50 199 ALA A O 1
ATOM 1442 N N . SER A 1 200 ? 14.956 10.152 -22.113 1.00 86.38 200 SER A N 1
ATOM 1443 C CA . SER A 1 200 ? 13.740 10.970 -22.131 1.00 86.38 200 SER A CA 1
ATOM 1444 C C . SER A 1 200 ? 12.486 10.128 -21.874 1.00 86.38 200 SER A C 1
ATOM 1446 O O . SER A 1 200 ? 11.620 10.530 -21.087 1.00 86.38 200 SER A O 1
ATOM 1448 N N . ASP A 1 201 ? 12.420 8.933 -22.455 1.00 85.38 201 ASP A N 1
ATOM 1449 C CA . ASP A 1 201 ? 11.348 7.959 -22.251 1.00 85.38 201 ASP A CA 1
ATOM 1450 C C . ASP A 1 201 ? 11.283 7.524 -20.786 1.00 85.38 2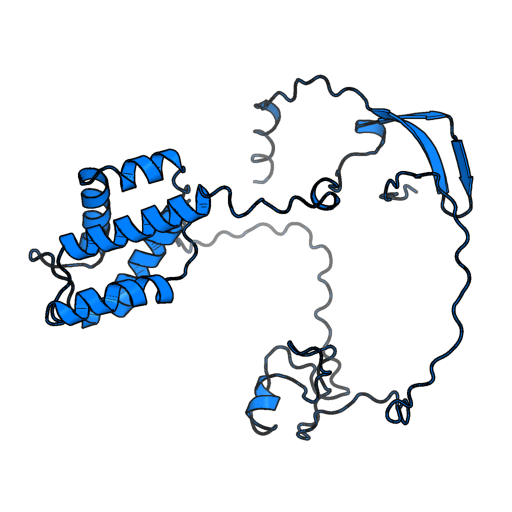01 ASP A C 1
ATOM 1452 O O . ASP A 1 201 ? 10.223 7.556 -20.155 1.00 85.38 201 ASP A O 1
ATOM 1456 N N . LEU A 1 202 ? 12.439 7.196 -20.205 1.00 85.88 202 LEU A N 1
ATOM 1457 C CA . LEU A 1 202 ? 12.540 6.818 -18.796 1.00 85.88 202 LEU A CA 1
ATOM 1458 C C . LEU A 1 202 ? 12.167 7.970 -17.866 1.00 85.88 202 LEU A C 1
ATOM 1460 O O . LEU A 1 202 ? 11.452 7.764 -16.888 1.00 85.88 202 LEU A O 1
ATOM 1464 N N . LEU A 1 203 ? 12.599 9.194 -18.173 1.00 89.00 203 LEU A N 1
ATOM 1465 C CA . LEU A 1 203 ? 12.207 10.370 -17.395 1.00 89.00 203 LEU A CA 1
ATOM 1466 C C . LEU A 1 203 ? 10.699 10.584 -17.416 1.00 89.00 203 LEU A C 1
ATOM 1468 O O . LEU A 1 203 ? 10.105 10.882 -16.378 1.00 89.00 203 LEU A O 1
ATOM 1472 N N . SER A 1 204 ? 10.084 10.418 -18.583 1.00 89.75 204 SER A N 1
ATOM 1473 C CA . SER A 1 204 ? 8.638 10.537 -18.748 1.00 89.75 204 SER A CA 1
ATOM 1474 C C . SER A 1 204 ? 7.905 9.458 -17.948 1.00 89.75 204 SER A C 1
ATOM 1476 O O . SER A 1 204 ? 6.962 9.781 -17.224 1.00 89.75 204 SER A O 1
ATOM 1478 N N . PHE A 1 205 ? 8.408 8.222 -17.973 1.00 89.56 205 PHE A N 1
ATOM 1479 C CA . PHE A 1 205 ? 7.890 7.102 -17.189 1.00 89.56 205 PHE A CA 1
ATOM 1480 C C . PHE A 1 205 ? 7.952 7.348 -15.676 1.00 89.56 205 PHE A C 1
ATOM 1482 O O . PHE A 1 205 ? 6.925 7.304 -14.997 1.00 89.56 205 PHE A O 1
ATOM 1489 N N . TYR A 1 206 ? 9.131 7.675 -15.136 1.00 90.06 206 TYR A N 1
ATOM 1490 C CA . TYR A 1 206 ? 9.289 7.944 -13.702 1.00 90.06 206 TYR A CA 1
ATOM 1491 C C . TYR A 1 206 ? 8.456 9.150 -13.254 1.00 90.06 206 TYR A C 1
ATOM 1493 O O . TYR A 1 206 ? 7.844 9.125 -12.185 1.00 90.06 206 TYR A O 1
ATOM 1501 N N . ARG A 1 207 ? 8.364 10.193 -14.087 1.00 92.38 207 ARG A N 1
ATOM 1502 C CA . ARG A 1 207 ? 7.514 11.359 -13.819 1.00 92.38 207 ARG A CA 1
ATOM 1503 C C . ARG A 1 207 ? 6.035 10.991 -13.757 1.00 92.38 207 ARG A C 1
ATOM 1505 O O . ARG A 1 207 ? 5.319 11.524 -12.910 1.00 92.38 207 ARG A O 1
ATOM 1512 N N . GLU A 1 208 ? 5.565 10.128 -14.652 1.00 90.81 208 GLU A N 1
ATOM 1513 C CA . GLU A 1 208 ? 4.178 9.665 -14.654 1.00 90.81 208 GLU A CA 1
ATOM 1514 C C . GLU A 1 208 ? 3.859 8.865 -13.389 1.00 90.81 208 GLU A C 1
ATOM 1516 O O . GLU A 1 208 ? 2.858 9.158 -12.735 1.00 90.81 208 GLU A O 1
ATOM 1521 N N . ILE A 1 209 ? 4.758 7.969 -12.971 1.00 90.06 209 ILE A N 1
ATOM 1522 C CA . ILE A 1 209 ? 4.615 7.196 -11.729 1.00 90.06 209 ILE A CA 1
ATOM 1523 C C . ILE A 1 209 ? 4.559 8.111 -10.503 1.00 90.06 209 ILE A C 1
ATOM 1525 O O . ILE A 1 209 ? 3.668 7.961 -9.668 1.00 90.06 209 ILE A O 1
ATOM 1529 N N . LEU A 1 210 ? 5.466 9.091 -10.396 1.00 89.69 210 LEU A N 1
ATOM 1530 C CA . LEU A 1 210 ? 5.446 10.047 -9.281 1.00 89.69 210 LEU A CA 1
ATOM 1531 C C . LEU A 1 210 ? 4.154 10.855 -9.260 1.00 89.69 210 LEU A C 1
ATOM 1533 O O . LEU A 1 210 ? 3.594 11.080 -8.194 1.00 89.69 210 LEU A O 1
ATOM 1537 N N . ARG A 1 211 ? 3.650 11.274 -10.425 1.00 89.44 211 ARG A N 1
ATOM 1538 C CA . ARG A 1 211 ? 2.377 12.000 -10.520 1.00 89.44 211 ARG A CA 1
ATOM 1539 C C . ARG A 1 211 ? 1.186 11.123 -10.164 1.00 89.44 211 ARG A C 1
ATOM 1541 O O . ARG A 1 211 ? 0.267 11.619 -9.522 1.00 89.44 211 ARG A O 1
ATOM 1548 N N . GLU A 1 212 ? 1.167 9.860 -10.576 1.00 88.31 212 GLU A N 1
ATOM 1549 C CA . GLU A 1 212 ? 0.108 8.911 -10.217 1.00 88.31 212 GLU A CA 1
ATOM 1550 C C . GLU A 1 212 ? 0.124 8.621 -8.711 1.00 88.31 212 GLU A C 1
ATOM 1552 O O . GLU A 1 212 ? -0.933 8.667 -8.084 1.00 88.31 212 GLU A O 1
ATOM 1557 N N . ASN A 1 213 ? 1.308 8.461 -8.112 1.00 85.69 213 ASN A N 1
ATOM 1558 C CA . ASN A 1 213 ? 1.460 8.305 -6.666 1.00 85.69 213 ASN A CA 1
ATOM 1559 C C . ASN A 1 213 ? 1.084 9.581 -5.896 1.00 85.69 213 ASN A C 1
ATOM 1561 O O . ASN A 1 213 ? 0.343 9.530 -4.923 1.00 85.69 213 ASN A O 1
ATOM 1565 N N . LEU A 1 214 ? 1.517 10.758 -6.355 1.00 87.12 214 LEU A N 1
ATOM 1566 C CA . LEU A 1 214 ? 1.089 12.027 -5.762 1.00 87.12 214 LEU A CA 1
ATOM 1567 C C . LEU A 1 214 ? -0.422 12.196 -5.880 1.00 87.12 214 LEU A C 1
ATOM 1569 O O . LEU A 1 214 ? -1.052 12.619 -4.924 1.00 87.12 214 LEU A O 1
ATOM 1573 N N . ARG A 1 215 ? -1.038 11.823 -7.008 1.00 87.38 215 ARG A N 1
ATOM 1574 C CA . ARG A 1 215 ? -2.499 11.826 -7.133 1.00 87.38 215 ARG A CA 1
ATOM 1575 C C . ARG A 1 215 ? -3.143 10.833 -6.175 1.00 87.38 215 ARG A C 1
ATOM 1577 O O . ARG A 1 215 ? -4.134 11.202 -5.5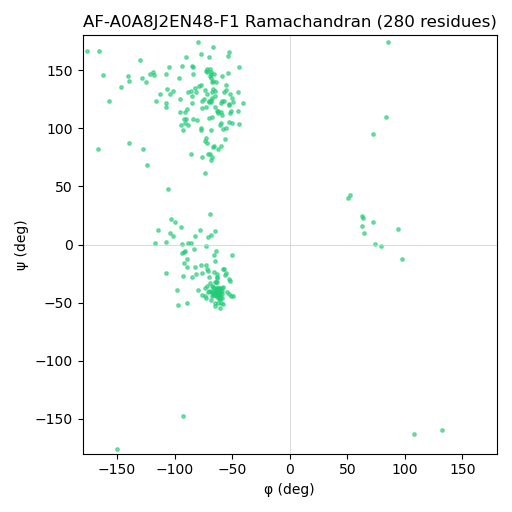71 1.00 87.38 215 ARG A O 1
ATOM 1584 N N . SER A 1 216 ? -2.632 9.616 -6.012 1.00 83.50 216 SER A N 1
ATOM 1585 C CA . SER A 1 216 ? -3.242 8.637 -5.100 1.00 83.50 216 SER A CA 1
ATOM 1586 C C . SER A 1 216 ? -3.129 9.063 -3.632 1.00 83.50 216 SER A C 1
ATOM 1588 O O . SER A 1 216 ? -4.075 8.869 -2.871 1.00 83.50 216 SER A O 1
ATOM 1590 N N . VAL A 1 217 ? -2.010 9.691 -3.257 1.00 81.06 217 VAL A N 1
ATOM 1591 C CA . VAL A 1 217 ? -1.747 10.203 -1.904 1.00 81.06 217 VAL A CA 1
ATOM 1592 C C . VAL A 1 217 ? -2.512 11.500 -1.628 1.00 81.06 217 VAL A C 1
ATOM 1594 O O . VAL A 1 217 ? -3.071 11.663 -0.546 1.00 81.06 217 VAL A O 1
ATOM 1597 N N . LEU A 1 218 ? -2.539 12.430 -2.588 1.00 78.12 218 LEU A N 1
ATOM 1598 C CA . LEU A 1 218 ? -3.144 13.756 -2.431 1.00 78.12 218 LEU A CA 1
ATOM 1599 C C . LEU A 1 218 ? -4.624 13.795 -2.799 1.00 78.12 218 LEU A C 1
ATOM 1601 O O . LEU A 1 218 ? -5.301 14.741 -2.400 1.00 78.12 218 LEU A O 1
ATOM 1605 N N . GLN A 1 219 ? -5.153 12.834 -3.566 1.00 78.69 219 GLN A N 1
ATOM 1606 C CA . GLN A 1 219 ? -6.580 12.826 -3.864 1.00 78.69 219 GLN A CA 1
ATOM 1607 C C . GLN A 1 219 ? -7.355 12.604 -2.560 1.00 78.69 219 GLN A C 1
ATOM 1609 O O . GLN A 1 219 ? -7.294 11.516 -1.985 1.00 78.69 219 GLN A O 1
ATOM 1614 N N . PRO A 1 220 ? -8.203 13.562 -2.144 1.00 59.47 220 PRO A N 1
ATOM 1615 C CA . PRO A 1 220 ? -9.063 13.416 -0.967 1.00 59.47 220 PRO A CA 1
ATOM 1616 C C . PRO A 1 220 ? -10.179 12.365 -1.162 1.00 59.47 220 PRO A C 1
ATOM 1618 O O . PRO A 1 220 ? -11.096 12.261 -0.351 1.00 59.47 220 PRO A O 1
ATOM 1621 N N . GLN A 1 221 ? -10.139 11.603 -2.261 1.00 53.59 221 GLN A N 1
ATOM 1622 C CA . GLN A 1 221 ? -11.214 10.746 -2.763 1.00 53.59 221 GLN A CA 1
ATOM 1623 C C . GLN A 1 221 ? -11.291 9.395 -2.059 1.00 53.59 221 GLN A C 1
ATOM 1625 O O . GLN A 1 221 ? -12.380 8.834 -1.952 1.00 53.59 221 GLN A O 1
ATOM 1630 N N . LYS A 1 222 ? -10.192 8.896 -1.484 1.00 57.72 222 LYS A N 1
ATOM 1631 C CA . LYS A 1 222 ? -10.319 7.877 -0.446 1.00 57.72 222 LYS A CA 1
ATOM 1632 C C . LYS A 1 222 ? -10.514 8.627 0.855 1.00 57.72 222 LYS A C 1
ATOM 1634 O O . LYS A 1 222 ? -9.580 8.791 1.633 1.00 57.72 222 LYS A O 1
ATOM 1639 N N . LYS A 1 223 ? -11.742 9.121 1.061 1.00 60.59 223 LYS A N 1
ATOM 1640 C CA . LYS A 1 223 ? -12.246 9.432 2.398 1.00 60.59 223 LYS A CA 1
ATOM 1641 C C . LYS A 1 223 ? -11.821 8.237 3.231 1.00 60.59 223 LYS A C 1
ATOM 1643 O O . LYS A 1 223 ? -12.352 7.151 3.017 1.00 60.59 223 LYS A O 1
ATOM 1648 N N . LEU A 1 224 ? -10.778 8.398 4.051 1.00 65.12 224 LEU A N 1
ATOM 1649 C CA . LEU A 1 224 ? -10.388 7.362 4.988 1.00 65.12 224 LEU A CA 1
ATOM 1650 C C . LEU A 1 224 ? -11.694 7.063 5.700 1.00 65.12 224 LEU A C 1
ATOM 1652 O O . LEU A 1 224 ? -12.292 7.971 6.285 1.00 65.12 224 LEU A O 1
ATOM 1656 N N . GLU A 1 225 ? -12.221 5.860 5.500 1.00 77.25 225 GLU A N 1
ATOM 1657 C CA . GLU A 1 225 ? -13.454 5.445 6.138 1.00 77.25 225 GLU A CA 1
ATOM 1658 C C . GLU A 1 225 ? -13.088 5.262 7.604 1.00 77.25 225 GLU A C 1
ATOM 1660 O O . GLU A 1 225 ? -12.794 4.169 8.075 1.00 77.25 225 GLU A O 1
ATOM 1665 N N . ILE A 1 226 ? -12.985 6.389 8.311 1.00 80.12 226 ILE A N 1
ATOM 1666 C CA . ILE A 1 226 ? -12.734 6.433 9.735 1.00 80.12 226 ILE A CA 1
ATOM 1667 C C . ILE A 1 226 ? -14.039 5.967 10.348 1.00 80.12 226 ILE A C 1
ATOM 1669 O O . ILE A 1 226 ? -14.953 6.740 10.645 1.00 80.12 226 ILE A O 1
ATOM 1673 N N . GLU A 1 227 ? -14.152 4.658 10.480 1.00 86.19 227 GLU A N 1
ATOM 1674 C CA . GLU A 1 227 ? -15.218 4.069 11.247 1.00 86.19 227 GLU A CA 1
ATOM 1675 C C . GLU A 1 227 ? -15.015 4.437 12.720 1.00 86.19 227 GLU A C 1
ATOM 1677 O O . GLU A 1 227 ? -13.897 4.387 13.238 1.00 86.19 227 GLU A O 1
ATOM 1682 N N . ARG A 1 228 ? -16.100 4.743 13.446 1.00 85.31 228 ARG A N 1
ATOM 1683 C CA . ARG A 1 228 ? -16.019 5.075 14.884 1.00 85.31 228 ARG A CA 1
ATOM 1684 C C . ARG A 1 228 ? -15.279 4.005 15.696 1.00 85.31 228 ARG A C 1
ATOM 1686 O O . ARG A 1 228 ? -14.624 4.337 16.678 1.00 85.31 228 ARG A O 1
ATOM 1693 N N . LYS A 1 229 ? -15.336 2.737 15.267 1.00 86.62 229 LYS A N 1
ATOM 1694 C CA . LYS A 1 229 ? -14.630 1.618 15.910 1.00 86.62 229 LYS A CA 1
ATOM 1695 C C . LYS A 1 229 ? -13.101 1.759 15.875 1.00 86.62 229 LYS A C 1
ATOM 1697 O O . LYS A 1 229 ? -12.445 1.239 16.765 1.00 86.62 229 LYS A O 1
ATOM 1702 N N . MET A 1 230 ? -12.538 2.491 14.909 1.00 85.31 230 MET A N 1
ATOM 1703 C CA . MET A 1 230 ? -11.090 2.739 14.806 1.00 85.31 230 MET A CA 1
ATOM 1704 C C . MET A 1 230 ? -10.585 3.790 15.805 1.00 85.31 230 MET A C 1
ATOM 1706 O O . MET A 1 230 ? -9.384 3.872 16.065 1.00 85.31 230 MET A O 1
ATOM 1710 N N . LEU A 1 231 ? -11.492 4.600 16.360 1.00 88.19 231 LEU A N 1
ATOM 1711 C CA . LEU A 1 231 ? -11.166 5.597 17.383 1.00 88.19 231 LEU A CA 1
ATOM 1712 C C . LEU A 1 231 ? -11.095 4.978 18.784 1.00 88.19 231 LEU A C 1
ATOM 1714 O O . LEU A 1 231 ? -10.487 5.556 19.681 1.00 88.19 231 LEU A O 1
ATOM 1718 N N . VAL A 1 232 ? -11.690 3.797 18.974 1.00 89.56 232 VAL A N 1
ATOM 1719 C CA . VAL A 1 232 ? -11.610 3.050 20.229 1.00 89.56 232 VAL A CA 1
ATOM 1720 C C . VAL A 1 232 ? -10.319 2.240 20.220 1.00 89.56 232 VAL A C 1
ATOM 1722 O O . VAL A 1 232 ? -10.194 1.257 19.492 1.00 89.56 232 VAL A O 1
ATOM 1725 N N . ARG A 1 233 ? -9.345 2.657 21.028 1.00 87.44 233 ARG A N 1
ATOM 1726 C CA . ARG A 1 233 ? -8.070 1.952 21.199 1.00 87.44 233 ARG A CA 1
ATOM 1727 C C . ARG A 1 233 ? -8.027 1.273 22.561 1.00 87.44 233 ARG A C 1
ATOM 1729 O O . ARG A 1 233 ? -8.574 1.797 23.529 1.00 87.44 233 ARG A O 1
ATOM 1736 N N . GLN A 1 234 ? -7.356 0.126 22.637 1.00 88.31 234 GLN A N 1
ATOM 1737 C CA . GLN A 1 234 ? -6.926 -0.399 23.929 1.00 88.31 234 GLN A CA 1
ATOM 1738 C C . GLN A 1 234 ? -5.844 0.531 24.472 1.00 88.31 234 GLN A C 1
ATOM 1740 O O . GLN A 1 234 ? -4.847 0.792 23.799 1.00 88.31 234 GLN A O 1
ATOM 1745 N N . ASN A 1 235 ? -6.090 1.070 25.658 1.00 85.25 235 ASN A N 1
ATOM 1746 C CA . ASN A 1 235 ? -5.139 1.907 26.364 1.00 85.25 235 ASN A CA 1
ATOM 1747 C C . ASN A 1 235 ? -4.372 1.008 27.348 1.00 85.25 235 ASN A C 1
ATOM 1749 O O . ASN A 1 235 ? -5.036 0.301 28.105 1.00 85.25 235 ASN A O 1
ATOM 1753 N N . PRO A 1 236 ? -3.027 0.966 27.313 1.00 87.81 236 PRO A N 1
ATOM 1754 C CA . PRO A 1 236 ? -2.256 0.089 28.194 1.00 87.81 236 PRO A CA 1
ATOM 1755 C C . PRO A 1 236 ? -2.229 0.547 29.660 1.00 87.81 236 PRO A C 1
ATOM 1757 O O . PRO A 1 236 ? -1.875 -0.251 30.519 1.00 87.81 236 PRO A O 1
ATOM 1760 N N . GLY A 1 237 ? -2.561 1.810 29.952 1.00 89.62 237 GLY A N 1
ATOM 1761 C CA . GLY A 1 237 ? -2.621 2.302 31.331 1.00 89.62 237 GLY A CA 1
ATOM 1762 C C . GLY A 1 237 ? -3.888 1.860 32.070 1.00 89.62 237 GLY A C 1
ATOM 1763 O O . GLY A 1 237 ? -4.873 1.435 31.459 1.00 89.62 237 GLY A O 1
ATOM 1764 N N . SER A 1 238 ? -3.858 1.987 33.393 1.00 93.12 238 SER A N 1
ATOM 1765 C CA . SER A 1 238 ? -4.993 1.669 34.262 1.00 93.12 238 SER A CA 1
ATOM 1766 C C . SER A 1 238 ? -6.133 2.682 34.087 1.00 93.12 238 SER A C 1
ATOM 1768 O O . SER A 1 238 ? -5.938 3.785 33.570 1.00 93.12 238 SER A O 1
ATOM 1770 N N . LEU A 1 239 ? -7.355 2.330 34.503 1.00 92.88 239 LEU A N 1
ATOM 1771 C CA . LEU A 1 239 ? -8.511 3.232 34.402 1.00 92.88 239 LEU A CA 1
ATOM 1772 C C . LEU A 1 239 ? -8.271 4.516 35.215 1.00 92.88 239 LEU A C 1
ATOM 1774 O O . LEU A 1 239 ? -8.634 5.616 34.789 1.00 92.88 239 LEU A O 1
ATOM 1778 N N . GLU A 1 240 ? -7.625 4.359 36.365 1.00 94.69 240 GLU A N 1
ATOM 1779 C CA . GLU A 1 240 ? -7.308 5.397 37.333 1.00 94.69 240 GLU A CA 1
ATOM 1780 C C . GLU A 1 240 ? -6.311 6.419 36.783 1.00 94.69 240 GLU A C 1
ATOM 1782 O O . GLU A 1 240 ? -6.318 7.562 37.237 1.00 94.69 240 GLU A O 1
ATOM 1787 N N . ASP A 1 241 ? -5.496 6.063 35.789 1.00 92.75 241 ASP A N 1
ATOM 1788 C CA . ASP A 1 241 ? -4.546 6.991 35.163 1.00 92.75 241 ASP A CA 1
ATOM 1789 C C . ASP A 1 241 ? -5.265 8.076 34.347 1.00 92.75 241 ASP A C 1
ATOM 1791 O O . ASP A 1 241 ? -4.833 9.229 34.315 1.00 92.75 241 ASP A O 1
ATOM 1795 N N . PHE A 1 242 ? -6.403 7.736 33.736 1.00 92.19 242 PHE A N 1
ATOM 1796 C CA . PHE A 1 242 ? -7.125 8.618 32.807 1.00 92.19 242 PHE A CA 1
ATOM 1797 C C . PHE A 1 242 ? -8.416 9.189 33.390 1.00 92.19 242 PHE A C 1
ATOM 1799 O O . PHE A 1 242 ? -8.881 10.246 32.957 1.00 92.19 242 PHE A O 1
ATOM 1806 N N . TYR A 1 243 ? -9.006 8.507 34.370 1.00 96.00 243 TYR A N 1
ATOM 1807 C CA . TYR A 1 243 ? -10.314 8.856 34.900 1.00 96.00 243 TYR A CA 1
ATOM 1808 C C . TYR A 1 243 ? -10.292 8.992 36.418 1.00 96.00 243 TYR A C 1
ATOM 1810 O O . TYR A 1 243 ? -9.636 8.244 37.141 1.00 96.00 243 TYR A O 1
ATOM 1818 N N . LYS A 1 244 ? -11.062 9.954 36.915 1.00 96.62 244 LYS A N 1
ATOM 1819 C CA . LYS A 1 244 ? -11.446 10.042 38.317 1.00 96.62 244 LYS A CA 1
ATOM 1820 C C . LYS A 1 244 ? -12.773 9.306 38.474 1.00 96.62 244 LYS A C 1
ATOM 1822 O O . LYS A 1 244 ? -13.811 9.769 37.997 1.00 96.62 244 LYS A O 1
ATOM 1827 N N . VAL A 1 245 ? -12.723 8.135 39.103 1.00 97.38 245 VAL A N 1
ATOM 1828 C CA . VAL A 1 245 ? -13.911 7.311 39.340 1.00 97.38 245 VAL A CA 1
ATOM 1829 C C . VAL A 1 245 ? -14.764 7.967 40.425 1.00 97.38 245 VAL A C 1
ATOM 1831 O O . VAL A 1 245 ? -14.308 8.186 41.544 1.00 97.38 245 VAL A O 1
ATOM 1834 N N . GLY A 1 246 ? -15.985 8.344 40.062 1.00 96.88 246 GLY A N 1
ATOM 1835 C CA . GLY A 1 246 ? -16.982 8.946 40.938 1.00 96.88 246 GLY A CA 1
ATOM 1836 C C . GLY A 1 246 ? -17.907 7.902 41.563 1.00 96.88 246 GLY A C 1
ATOM 1837 O O . GLY A 1 246 ? -17.510 6.778 41.858 1.00 96.88 246 GLY A O 1
ATOM 1838 N N . ARG A 1 247 ? -19.171 8.276 41.797 1.00 97.75 247 ARG A N 1
ATOM 1839 C CA . ARG A 1 247 ? -20.139 7.391 42.465 1.00 97.75 247 ARG A CA 1
ATOM 1840 C C . ARG A 1 247 ? -20.596 6.231 41.571 1.00 97.75 247 ARG A C 1
ATOM 1842 O O . ARG A 1 247 ? -20.783 6.392 40.362 1.00 97.75 247 ARG A O 1
ATOM 1849 N N . LYS A 1 248 ? -20.898 5.098 42.208 1.00 98.31 248 LYS A N 1
ATOM 1850 C CA . LYS A 1 248 ? -21.536 3.933 41.584 1.00 98.31 248 LYS A CA 1
ATOM 1851 C C . LYS A 1 248 ? -22.972 4.273 41.180 1.00 98.31 248 LYS A C 1
ATOM 1853 O O . LYS A 1 248 ? -23.754 4.742 42.003 1.00 98.31 248 LYS A O 1
ATOM 1858 N N . LEU A 1 249 ? -23.308 4.045 39.914 1.00 98.12 249 LEU A N 1
ATOM 1859 C CA . LEU A 1 249 ? -24.645 4.254 39.352 1.00 98.12 249 LEU A CA 1
ATOM 1860 C C . LEU A 1 249 ? -25.500 2.983 39.405 1.00 98.12 249 LEU A C 1
ATOM 1862 O O . LEU A 1 249 ? -26.721 3.074 39.467 1.00 98.12 249 LEU A O 1
ATOM 1866 N N . GLY A 1 250 ? -24.874 1.805 39.390 1.00 97.44 250 GLY A N 1
ATOM 1867 C CA . GLY A 1 250 ? -25.584 0.533 39.469 1.00 97.44 250 GLY A CA 1
ATOM 1868 C C . GLY A 1 250 ? -24.657 -0.676 39.521 1.00 97.44 250 GLY A C 1
ATOM 1869 O O . GLY A 1 250 ? -23.455 -0.584 39.253 1.00 97.44 250 GLY A O 1
ATOM 1870 N N . GLU A 1 251 ? -25.236 -1.818 39.871 1.00 98.31 251 GLU A N 1
ATOM 1871 C CA . GLU A 1 251 ? -24.577 -3.120 39.912 1.00 98.31 251 GLU A CA 1
ATOM 1872 C C . GLU A 1 251 ? -25.514 -4.195 39.380 1.00 98.31 251 GLU A C 1
ATOM 1874 O O . GLU A 1 251 ? -26.711 -4.184 39.662 1.00 98.31 251 GLU A O 1
ATOM 1879 N N . GLY A 1 252 ? -24.961 -5.129 38.619 1.00 97.00 252 GLY A N 1
ATOM 1880 C CA . GLY A 1 252 ? -25.674 -6.310 38.164 1.00 97.00 252 GLY A CA 1
ATOM 1881 C C . GLY A 1 252 ? -24.722 -7.482 37.977 1.00 97.00 252 GLY A C 1
ATOM 1882 O O . GLY A 1 252 ? -23.519 -7.378 38.212 1.00 97.00 252 GLY A O 1
ATOM 1883 N N . SER A 1 253 ? -25.251 -8.596 37.478 1.00 96.75 253 SER A N 1
ATOM 1884 C CA . SER A 1 253 ? -24.469 -9.810 37.202 1.00 96.75 253 SER A CA 1
ATOM 1885 C C . SER A 1 253 ? -23.302 -9.591 36.226 1.00 96.75 253 SER A C 1
ATOM 1887 O O . SER A 1 253 ? -22.350 -10.365 36.216 1.00 96.75 253 SER A O 1
ATOM 1889 N N . PHE A 1 254 ? -23.351 -8.529 35.417 1.00 94.38 254 PHE A N 1
ATOM 1890 C CA . PHE A 1 254 ? -22.327 -8.192 34.426 1.00 94.38 254 PHE A CA 1
ATOM 1891 C C . PHE A 1 254 ? -21.229 -7.246 34.942 1.00 94.38 254 PHE A C 1
ATOM 1893 O O . PHE A 1 254 ? -20.263 -7.011 34.209 1.00 94.38 254 PHE A O 1
ATOM 1900 N N . GLY A 1 255 ? -21.358 -6.714 36.165 1.00 96.75 255 GLY A N 1
ATOM 1901 C CA . GLY A 1 255 ? -20.397 -5.799 36.784 1.00 96.75 255 GLY A CA 1
ATOM 1902 C C . GLY A 1 255 ? -21.046 -4.559 37.404 1.00 96.75 255 GLY A C 1
ATOM 1903 O O . GLY A 1 255 ? -22.241 -4.538 37.698 1.00 96.75 255 GLY A O 1
ATOM 1904 N N . SER A 1 256 ? -20.247 -3.508 37.593 1.00 97.19 256 SER A N 1
ATOM 1905 C CA . SER A 1 256 ? -20.709 -2.221 38.119 1.00 97.19 256 SER A CA 1
ATOM 1906 C C . SER A 1 256 ? -20.490 -1.088 37.125 1.00 97.19 256 SER A C 1
ATOM 1908 O O . SER A 1 256 ? -19.548 -1.110 36.335 1.00 97.19 256 SER A O 1
ATOM 1910 N N . VAL A 1 257 ? -21.383 -0.101 37.164 1.00 97.62 257 VAL A N 1
ATOM 1911 C CA . VAL A 1 257 ? -21.298 1.116 36.352 1.00 97.62 257 VAL A CA 1
ATOM 1912 C C . VAL A 1 257 ? -21.036 2.282 37.291 1.00 97.62 257 VAL A C 1
ATOM 1914 O O . VAL A 1 257 ? -21.755 2.452 38.275 1.00 97.62 257 VAL A O 1
ATOM 1917 N N . HIS A 1 258 ? -20.025 3.089 36.985 1.00 98.12 258 HIS A N 1
ATOM 1918 C CA . HIS A 1 258 ? -19.647 4.266 37.767 1.00 98.12 258 HIS A CA 1
ATOM 1919 C C . HIS A 1 258 ? -19.707 5.512 36.895 1.00 98.12 258 HIS A C 1
ATOM 1921 O O . HIS A 1 258 ? -19.436 5.454 35.695 1.00 98.12 258 HIS A O 1
ATOM 1927 N N . LEU A 1 259 ? -20.059 6.641 37.504 1.00 97.44 259 LEU A N 1
ATOM 1928 C CA . LEU A 1 259 ? -19.853 7.945 36.888 1.00 97.44 259 LEU A CA 1
ATOM 1929 C C . LEU A 1 259 ? -18.353 8.240 36.918 1.00 97.44 259 LEU A C 1
ATOM 1931 O O . LEU A 1 259 ? -17.747 8.117 37.977 1.00 97.44 259 LEU A O 1
ATOM 1935 N N . VAL A 1 260 ? -17.754 8.623 35.794 1.00 97.12 260 VAL A N 1
ATOM 1936 C CA . VAL A 1 260 ? -16.324 8.946 35.730 1.00 97.12 260 VAL A CA 1
ATOM 1937 C C . VAL A 1 260 ? -16.116 10.341 35.157 1.00 97.12 260 VAL A C 1
ATOM 1939 O O . VAL A 1 260 ? -16.793 10.737 34.208 1.00 97.12 260 VAL A O 1
ATOM 1942 N N . GLU A 1 261 ? -15.171 11.081 35.728 1.00 96.56 261 GLU A N 1
ATOM 1943 C CA . GLU A 1 261 ? -14.694 12.357 35.193 1.00 96.56 261 GLU A CA 1
ATOM 1944 C C . GLU A 1 261 ? -13.362 12.108 34.485 1.00 96.56 261 GLU A C 1
ATOM 1946 O O . GLU A 1 261 ? -12.487 11.425 35.019 1.00 96.56 261 GLU A O 1
ATOM 1951 N N . THR A 1 262 ? -13.194 12.621 33.265 1.00 95.25 262 THR A N 1
ATOM 1952 C CA . THR A 1 262 ? -11.896 12.531 32.580 1.00 95.25 262 THR A CA 1
ATOM 1953 C C . THR A 1 262 ? -10.926 13.430 33.329 1.00 95.25 262 THR A C 1
ATOM 1955 O O . THR A 1 262 ? -11.218 14.615 33.499 1.00 95.25 262 THR A O 1
ATOM 1958 N N . LYS A 1 263 ? -9.790 12.893 33.790 1.00 93.94 263 LYS A N 1
ATOM 1959 C CA . LYS A 1 263 ? -8.711 13.759 34.263 1.00 93.94 263 LYS A CA 1
ATOM 1960 C C . LYS A 1 263 ? -8.294 14.559 33.041 1.00 93.94 263 LYS A C 1
ATOM 1962 O O . LYS A 1 263 ? -7.876 13.964 32.050 1.00 93.94 263 LYS A O 1
ATOM 1967 N N . SER A 1 264 ? -8.487 15.875 33.063 1.00 78.56 264 SER A N 1
ATOM 1968 C CA . SER A 1 264 ? -7.885 16.747 32.066 1.00 78.56 264 SER A CA 1
ATOM 1969 C C . SER A 1 264 ? -6.393 16.464 32.130 1.00 78.56 264 SER A C 1
ATOM 1971 O O . SER A 1 264 ? -5.727 16.891 33.070 1.00 78.56 264 SER A O 1
ATOM 1973 N N . GLN A 1 265 ? -5.881 15.655 31.204 1.00 61.75 265 GLN A N 1
ATOM 1974 C CA . GLN A 1 265 ? -4.456 15.664 30.960 1.00 61.75 265 GLN A CA 1
ATOM 1975 C C . GLN A 1 265 ? -4.185 17.106 30.569 1.00 61.75 265 GLN A C 1
ATOM 1977 O O . GLN A 1 265 ? -4.705 17.571 29.550 1.00 61.75 265 GLN A O 1
ATOM 1982 N N . ASP A 1 26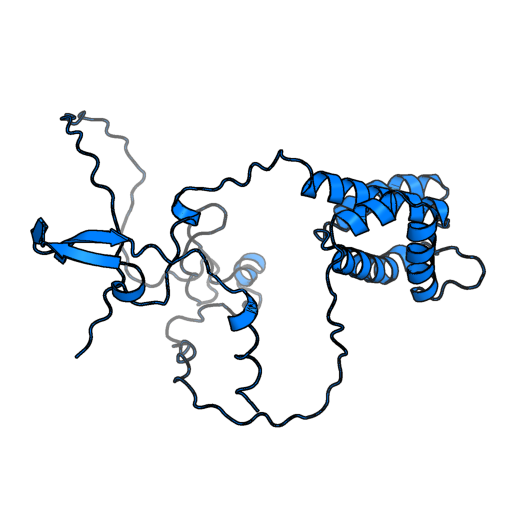6 ? -3.482 17.834 31.435 1.00 53.41 266 ASP A N 1
ATOM 1983 C CA . ASP A 1 266 ? -2.914 19.108 31.043 1.00 53.41 266 ASP A CA 1
ATOM 1984 C C . ASP A 1 266 ? -2.265 18.888 29.671 1.00 53.41 266 ASP A C 1
ATOM 1986 O O . ASP A 1 266 ? -1.544 17.900 29.494 1.00 53.41 266 ASP A O 1
ATOM 1990 N N . PRO A 1 267 ? -2.527 19.743 28.671 1.00 49.94 267 PRO A N 1
ATOM 1991 C CA . PRO A 1 267 ? -2.058 19.540 27.301 1.00 49.94 267 PRO A CA 1
ATOM 1992 C C . PRO A 1 267 ? -0.525 19.583 27.151 1.00 49.94 267 PRO A C 1
ATOM 1994 O O . PRO A 1 267 ? -0.020 19.565 26.032 1.00 49.94 267 PRO A O 1
ATOM 1997 N N . HIS A 1 268 ? 0.233 19.563 28.250 1.00 47.16 268 HIS A N 1
ATOM 1998 C CA . HIS A 1 268 ? 1.657 19.259 28.270 1.00 47.16 268 HIS A CA 1
ATOM 1999 C C . HIS A 1 268 ? 1.910 17.761 28.047 1.00 47.16 268 HIS A C 1
ATOM 2001 O O . HIS A 1 268 ? 2.544 17.064 28.836 1.00 47.16 268 HIS A O 1
ATOM 2007 N N . PHE A 1 269 ? 1.493 17.272 26.881 1.00 48.47 269 PHE A N 1
ATOM 2008 C CA . PHE A 1 269 ? 2.213 16.197 26.216 1.00 48.47 269 PHE A CA 1
ATOM 2009 C C . PHE A 1 269 ? 3.562 16.795 25.779 1.00 48.47 269 PHE A C 1
ATOM 2011 O O . PHE A 1 269 ? 3.734 17.163 24.620 1.00 48.47 269 PHE A O 1
ATOM 2018 N N . SER A 1 270 ? 4.495 17.002 26.718 1.00 47.78 270 SER A N 1
ATOM 2019 C CA . SER A 1 270 ? 5.856 17.411 26.365 1.00 47.78 270 SER A CA 1
ATOM 2020 C C . SER A 1 270 ? 6.462 16.282 25.527 1.00 47.78 270 SER A C 1
ATOM 2022 O O . SER A 1 270 ? 6.634 15.173 26.038 1.00 47.78 270 SER A O 1
ATOM 2024 N N . PRO A 1 271 ? 6.776 16.513 24.240 1.00 53.25 271 PRO A N 1
ATOM 2025 C CA . PRO A 1 271 ? 7.277 15.472 23.342 1.00 53.25 271 PRO A CA 1
ATOM 2026 C C . PRO A 1 271 ? 8.649 14.904 23.754 1.00 53.25 271 PRO A C 1
ATOM 2028 O O . PRO A 1 271 ? 9.109 13.934 23.156 1.00 53.25 271 PRO A O 1
ATOM 2031 N N . GLU A 1 272 ? 9.291 15.461 24.784 1.00 54.16 272 GLU A N 1
ATOM 2032 C CA . GLU A 1 272 ? 10.623 15.067 25.250 1.00 54.16 272 GLU A CA 1
ATOM 2033 C C . GLU A 1 272 ? 10.680 13.707 25.962 1.00 54.16 272 GLU A C 1
ATOM 2035 O O . GLU A 1 272 ? 11.730 13.074 25.960 1.00 54.16 272 GLU A O 1
ATOM 2040 N N . GLN A 1 273 ? 9.577 13.165 26.493 1.00 52.59 273 GLN A N 1
ATOM 2041 C CA . GLN A 1 273 ? 9.634 11.882 27.222 1.00 52.59 273 GLN A CA 1
ATOM 2042 C C . GLN A 1 273 ? 9.603 10.619 26.341 1.00 52.59 273 GLN A C 1
ATOM 2044 O O . GLN A 1 273 ? 9.543 9.506 26.859 1.00 52.59 273 GLN A O 1
ATOM 2049 N N . ARG A 1 274 ? 9.685 10.748 25.009 1.00 50.19 274 ARG A N 1
ATOM 2050 C CA . ARG A 1 274 ? 9.777 9.592 24.093 1.00 50.19 274 ARG A CA 1
ATOM 2051 C C . ARG A 1 274 ? 11.201 9.176 23.710 1.00 50.19 274 ARG A C 1
ATOM 2053 O O . ARG A 1 274 ? 11.334 8.233 22.935 1.00 50.19 274 ARG A O 1
ATOM 2060 N N . GLN A 1 275 ? 12.242 9.842 24.212 1.00 51.50 275 GLN A N 1
ATOM 2061 C CA . GLN A 1 275 ? 13.621 9.576 23.776 1.00 51.50 275 GLN A CA 1
ATOM 2062 C C . GLN A 1 275 ? 14.421 8.568 24.615 1.00 51.50 275 GLN A C 1
ATOM 2064 O O . GLN A 1 275 ? 15.481 8.169 24.150 1.00 51.50 275 GLN A O 1
ATOM 2069 N N . ASP A 1 276 ? 13.937 8.084 25.764 1.00 49.31 276 ASP A N 1
ATOM 2070 C CA . ASP A 1 276 ? 14.829 7.386 26.713 1.00 49.31 276 ASP A CA 1
ATOM 2071 C C . ASP A 1 276 ? 14.571 5.888 26.957 1.00 49.31 276 ASP A C 1
ATOM 2073 O O . ASP A 1 276 ? 15.163 5.302 27.861 1.00 49.31 276 ASP A O 1
ATOM 2077 N N . ASP A 1 277 ? 13.748 5.221 26.138 1.00 47.88 277 ASP A N 1
ATOM 2078 C CA . ASP A 1 277 ? 13.522 3.764 26.274 1.00 47.88 277 ASP A CA 1
ATOM 2079 C C . ASP A 1 277 ? 14.253 2.913 25.214 1.00 47.88 277 ASP A C 1
ATOM 2081 O O . ASP A 1 277 ? 14.048 1.705 25.106 1.00 47.88 277 ASP A O 1
ATOM 2085 N N . SER A 1 278 ? 15.151 3.520 24.428 1.00 51.16 278 SER A N 1
ATOM 2086 C CA . SER A 1 278 ? 16.028 2.794 23.493 1.00 51.16 278 SER A CA 1
ATOM 2087 C C . SER A 1 278 ? 17.379 2.380 24.086 1.00 51.16 278 SER A C 1
ATOM 2089 O O . SER A 1 278 ? 18.119 1.650 23.433 1.00 51.16 278 SER A O 1
ATOM 2091 N N . THR A 1 279 ? 17.711 2.791 25.315 1.00 51.91 279 THR A N 1
ATOM 2092 C CA . THR A 1 279 ? 19.060 2.591 25.889 1.00 51.91 279 THR A CA 1
ATOM 2093 C C . THR A 1 279 ? 19.124 1.515 26.977 1.00 51.91 279 THR A C 1
ATOM 2095 O O . THR A 1 279 ? 20.189 1.270 27.535 1.00 51.91 279 THR A O 1
ATOM 2098 N N . ARG A 1 280 ? 18.015 0.826 27.290 1.00 47.53 280 ARG A N 1
ATOM 2099 C CA . ARG A 1 280 ? 17.958 -0.151 28.398 1.00 47.53 280 ARG A CA 1
ATOM 2100 C C . ARG A 1 280 ? 17.991 -1.628 27.994 1.00 47.53 280 ARG A C 1
ATOM 2102 O O . ARG A 1 280 ? 17.592 -2.487 28.779 1.00 47.53 280 ARG A O 1
ATOM 2109 N N . ARG A 1 281 ? 18.496 -1.936 26.798 1.00 48.97 281 ARG A N 1
ATOM 2110 C CA . ARG A 1 281 ? 18.888 -3.298 26.403 1.00 48.97 281 ARG A CA 1
ATOM 2111 C C . ARG A 1 281 ? 20.188 -3.272 25.600 1.00 48.97 281 ARG A C 1
ATOM 2113 O O . ARG A 1 281 ? 20.157 -3.217 24.375 1.00 48.97 281 ARG A O 1
ATOM 2120 N N . ILE A 1 282 ? 21.302 -3.327 26.324 1.00 46.53 282 ILE A N 1
ATOM 2121 C CA . ILE A 1 282 ? 22.551 -3.977 25.906 1.00 46.53 282 ILE A CA 1
ATOM 2122 C C . ILE A 1 282 ? 22.903 -4.949 27.031 1.00 46.53 282 ILE A C 1
ATOM 2124 O O . ILE A 1 282 ? 22.813 -4.514 28.203 1.00 46.53 282 ILE A O 1
#

Solvent-accessible surface area (backbone atoms only — not comparable to full-atom values): 18503 Å² total; per-residue (Å²): 138,87,74,90,78,91,76,85,88,74,87,84,81,93,78,90,79,93,80,82,84,85,80,88,82,91,78,91,70,82,81,87,73,74,92,68,91,60,86,58,59,16,74,59,65,64,62,21,34,35,40,90,63,62,44,99,85,71,42,71,53,58,33,29,34,72,47,23,60,75,46,58,38,76,44,75,73,47,96,83,38,70,44,39,80,85,57,77,67,72,67,77,70,77,7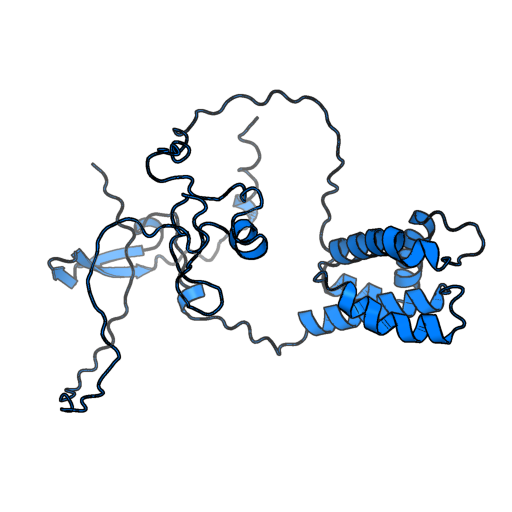3,71,90,72,72,90,74,80,83,81,90,75,93,73,90,70,85,76,70,83,76,72,61,60,50,70,71,56,51,53,50,36,60,70,32,70,65,56,42,47,54,52,50,49,52,53,46,55,72,70,65,47,58,99,79,61,52,52,48,60,84,50,57,61,63,57,45,47,53,52,49,50,52,49,27,60,44,61,71,44,80,90,51,58,70,61,56,48,60,68,48,45,62,60,45,51,71,73,67,56,56,53,50,50,65,66,57,51,50,52,50,55,41,50,52,46,50,51,48,48,44,65,72,65,43,74,79,70,61,74,81,77,48,74,72,76,75,63,69,91,67,92,68,60,69,70,79,49,30,47,80,56,60,77,76,49,75,57,99,92,48,74,44,60,45,68,45,72,53,78,71,66,86,74,73,62,80,74,79,75,73,74,81,79,76,83,79,128

Foldseek 3Di:
DDDDDDDDDDDDDDDDDDDDDDDDDDDDDPDPDDPPVDFQAAPLPLQAGFDDDADPVRHGTNGQADVCVVVSNPDDHDPPRPDHPPPPPPPPPPDDPDDDDDDDDDDDDPPPPPLPADDLVRLVVCLPDLVNLLVLLVVLLVVLVDPPPQWDFLVCCPPSVLVSVVVVCSNHVNDPPVVVLCVVLVVVCVVVVVGTDHSVSVSVSSSVSSVVRSCVVVVCVPVVCPDVVVVDDDDPDDPVVFWDWADWPDADPVGTDTDIDGDPPPPPPPVVVPPPPVPPDD

Radius of gyration: 30.62 Å; Cα contacts (8 Å, |Δi|>4): 194; chains: 1; bounding box: 74×60×76 Å

Mean predicted aligned error: 18.42 Å

Secondary structure (DSSP, 8-state):
-------------------PPPP--------------SPPBPTT-SSPBPPSSB-TTSPBP-SSSHHHHHHTTSSPPPTT---STT--------------PPP-------------PPPHHHHHHHHH-HHHHHHHHHHHHHHTT--TT--EETTTTTHHHHHHHHHHHHHHT----HHHHHHHHHHHHHHTTSSEE-HHHHHHHHHHHHHHHHHHHH-TTS-----GGGT----SS-HHHHEEEEEEEEEETTEEEEEEEE----S---GGGGSSSSSS--

Sequence (282 aa):
MEKDVGRLIRRVDSGGGPFAPPSGSTTTGPSSGGSSTGPVLCKWGCGHQVQPGLTRNLNAYDTCCKKCGITKGQGGHDPNCPGPPGSAVQSPARPPPSEPLRANEQAGGSSSSNVRGTSVPEIEKIASSTRDLQELVKGHLKAFGSGAGGHLPSRLMHNEFQSSYSQFCAQFLIDENFSTHLKKFLPGYINSGGGSADASDLLSFYREILRENLRSVLQPQKKLEIERKMLVRQNPGSLEDFYKVGRKLGEGSFGSVHLVETKSQDPHFSPEQRQDDSTRRI

Nearest PDB structures (foldseek):
  7pwd-assembly1_A  TM=2.931E-01  e=1.098E-01  Homo sapiens
  4yga-assembly4_G  TM=4.847E-01  e=1.047E+00  Toxoplasma gondii
  3cik-assembly1_A  TM=3.014E-01  e=1.958E-01  Homo sapiens
  1ym7-assembly4_D  TM=2.397E-01  e=1.744E-01  Bos taurus
  1ym7-assembly3_C  TM=2.397E-01  e=2.935E-01  Bos taurus

pLDDT: mean 74.35, std 20.22, range [35.72, 98.31]